Protein AF-A0A853C2L5-F1 (afdb_monomer)

Sequence (185 aa):
MVGTTWKQAVAGELARLYRPGQEFTLADFYAKAEKRLQAMYPDNTTVQATIRQILQRHRDSGLLTFHGNGRYTYNGTHRRPERAEARRSALAEAAYQLAARITAETKVAATDYLAVARASDPENALRELVLGGHAGATFLALNRAGRLDLSIERLTIELAGQYALGADLLSAAADRLAYFESESE

Structure (mmCIF, N/CA/C/O backbone):
data_AF-A0A853C2L5-F1
#
_entry.id   AF-A0A853C2L5-F1
#
loop_
_atom_site.group_PDB
_atom_site.id
_atom_site.type_symbol
_atom_site.label_atom_id
_atom_site.label_alt_id
_atom_site.label_comp_id
_atom_site.label_asym_id
_atom_site.label_entity_id
_atom_site.label_seq_id
_atom_site.pdbx_PDB_ins_code
_atom_site.Cartn_x
_atom_site.Cartn_y
_atom_site.Cartn_z
_atom_site.occupancy
_atom_site.B_iso_or_equiv
_atom_site.auth_seq_id
_atom_site.auth_comp_id
_atom_site.auth_asym_id
_atom_site.auth_atom_id
_atom_site.pdbx_PDB_model_num
ATOM 1 N N . MET A 1 1 ? 8.162 13.659 30.869 1.00 31.53 1 MET A N 1
ATOM 2 C CA . MET A 1 1 ? 6.998 12.751 30.968 1.00 31.53 1 MET A CA 1
ATOM 3 C C . MET A 1 1 ? 6.280 12.785 29.634 1.00 31.53 1 MET A C 1
ATOM 5 O O . MET A 1 1 ? 5.746 13.827 29.282 1.00 31.53 1 MET A O 1
ATOM 9 N N . VAL A 1 2 ? 6.363 11.716 28.840 1.00 41.91 2 VAL A N 1
ATOM 10 C CA . VAL A 1 2 ? 5.692 11.662 27.532 1.00 41.91 2 VAL A CA 1
ATOM 11 C C . VAL A 1 2 ? 4.211 11.430 27.808 1.00 41.91 2 VAL A C 1
ATOM 13 O O . VAL A 1 2 ? 3.798 10.302 28.055 1.00 41.91 2 VAL A O 1
ATOM 16 N N . GLY A 1 3 ? 3.432 12.510 27.881 1.00 52.91 3 GLY A N 1
ATOM 17 C CA . GLY A 1 3 ? 1.983 12.409 28.001 1.00 52.91 3 GLY A CA 1
ATOM 18 C C . GLY A 1 3 ? 1.454 11.606 26.819 1.00 52.91 3 GLY A C 1
ATOM 19 O O . GLY A 1 3 ? 1.739 11.945 25.669 1.00 52.91 3 GLY A O 1
ATOM 20 N N . THR A 1 4 ? 0.739 10.516 27.098 1.00 65.94 4 THR A N 1
ATOM 21 C CA . THR A 1 4 ? 0.062 9.711 26.079 1.00 65.94 4 THR A CA 1
ATOM 22 C C . THR A 1 4 ? -0.688 10.654 25.145 1.00 65.94 4 THR A C 1
ATOM 24 O O . THR A 1 4 ? -1.406 11.543 25.604 1.00 65.94 4 THR A O 1
ATOM 27 N N . THR A 1 5 ? -0.506 10.517 23.835 1.00 84.38 5 THR A N 1
ATOM 28 C CA . THR A 1 5 ? -1.259 11.327 22.866 1.00 84.38 5 THR A CA 1
ATOM 29 C C . THR A 1 5 ? -2.673 10.774 22.714 1.00 84.38 5 THR A C 1
ATOM 31 O O . THR A 1 5 ? -2.884 9.569 22.858 1.00 84.38 5 THR A O 1
ATOM 34 N N . TRP A 1 6 ? -3.642 11.608 22.329 1.00 82.50 6 TRP A N 1
ATOM 35 C CA . TRP A 1 6 ? -5.011 11.156 22.049 1.00 82.50 6 TRP A CA 1
ATOM 36 C C . TRP A 1 6 ? -5.060 9.950 21.091 1.00 82.50 6 TRP A C 1
ATOM 38 O O . TRP A 1 6 ? -5.862 9.035 21.271 1.00 82.50 6 TRP A O 1
ATOM 48 N N . LYS A 1 7 ? -4.156 9.902 20.099 1.00 82.06 7 LYS A N 1
ATOM 49 C CA . LYS A 1 7 ? -4.027 8.778 19.156 1.00 82.06 7 LYS A CA 1
ATOM 50 C C . LYS A 1 7 ? -3.696 7.463 19.870 1.00 82.06 7 LYS A C 1
ATOM 52 O O . LYS A 1 7 ? -4.314 6.440 19.571 1.00 82.06 7 LYS A O 1
ATOM 57 N N . GLN A 1 8 ? -2.734 7.495 20.793 1.00 82.06 8 GLN A N 1
ATOM 58 C CA . GLN A 1 8 ? -2.317 6.338 21.590 1.00 82.06 8 GLN A CA 1
ATOM 59 C C . GLN A 1 8 ? -3.375 5.956 22.626 1.00 82.06 8 GLN A C 1
ATOM 61 O O . GLN A 1 8 ? -3.646 4.773 22.796 1.00 82.06 8 GLN A O 1
ATOM 66 N N . ALA A 1 9 ? -4.019 6.937 23.262 1.00 86.25 9 ALA A N 1
ATOM 67 C CA . ALA A 1 9 ? -5.088 6.695 24.228 1.00 86.25 9 ALA A CA 1
ATOM 68 C C . ALA A 1 9 ? -6.287 5.985 23.579 1.00 86.25 9 ALA A C 1
ATOM 70 O O . ALA A 1 9 ? -6.760 4.972 24.088 1.00 86.25 9 ALA A O 1
ATOM 71 N N . VAL A 1 10 ? -6.729 6.456 22.407 1.00 87.56 10 VAL A N 1
ATOM 72 C CA . VAL A 1 10 ? -7.806 5.808 21.640 1.00 87.56 10 VAL A CA 1
ATOM 73 C C . VAL A 1 10 ? -7.391 4.412 21.169 1.00 87.56 10 VAL A C 1
ATOM 75 O O . VAL A 1 10 ? -8.195 3.488 21.247 1.00 87.56 10 VAL A O 1
ATOM 78 N N . ALA A 1 11 ? -6.144 4.224 20.723 1.00 85.00 11 ALA A N 1
ATOM 79 C CA . ALA A 1 11 ? -5.638 2.898 20.357 1.00 85.00 11 ALA A CA 1
ATOM 80 C C . ALA A 1 11 ? -5.628 1.929 21.555 1.00 85.00 11 ALA A C 1
ATOM 82 O O . ALA A 1 11 ? -6.013 0.771 21.408 1.00 85.00 11 ALA A O 1
ATOM 83 N N . GLY A 1 12 ? -5.247 2.413 22.740 1.00 85.06 12 GLY A N 1
ATOM 84 C CA . GLY A 1 12 ? -5.285 1.646 23.984 1.00 85.06 12 GLY A CA 1
ATOM 85 C C . GLY A 1 12 ? -6.706 1.253 24.392 1.00 85.06 12 GLY A C 1
ATOM 86 O O . GLY A 1 12 ? -6.941 0.102 24.751 1.00 85.06 12 GLY A O 1
ATOM 87 N N . GLU A 1 13 ? -7.678 2.164 24.277 1.00 88.81 13 GLU A N 1
ATOM 88 C CA . GLU A 1 13 ? -9.086 1.836 24.545 1.00 88.81 13 GLU A CA 1
ATOM 89 C C . GLU A 1 13 ? -9.655 0.840 23.525 1.00 88.81 13 GLU A C 1
ATOM 91 O O . GLU A 1 13 ? -10.385 -0.069 23.915 1.00 88.81 13 GLU A O 1
ATOM 96 N N . LEU A 1 14 ? -9.286 0.940 22.242 1.00 88.69 14 LEU A N 1
ATOM 97 C CA . LEU A 1 14 ? -9.668 -0.053 21.230 1.00 88.69 14 LEU A CA 1
ATOM 98 C C . LEU A 1 14 ? -9.125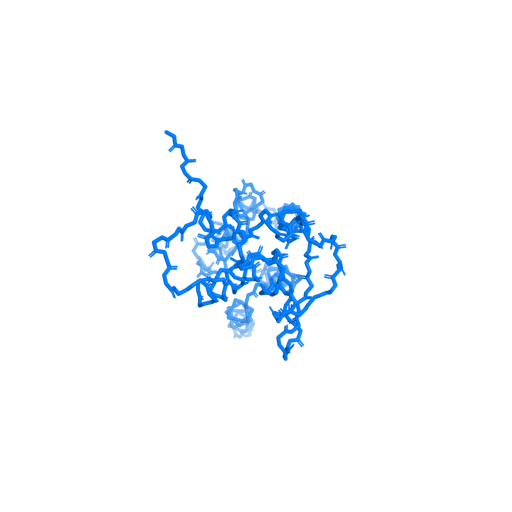 -1.448 21.572 1.00 88.69 14 LEU A C 1
ATOM 100 O O . LEU A 1 14 ? -9.891 -2.408 21.566 1.00 88.69 14 LEU A O 1
ATOM 104 N N . ALA A 1 15 ? -7.843 -1.544 21.937 1.00 85.69 15 ALA A N 1
ATOM 105 C CA . ALA A 1 15 ? -7.207 -2.799 22.344 1.00 85.69 15 ALA A CA 1
ATOM 106 C C . ALA A 1 15 ? -7.810 -3.390 23.629 1.00 85.69 15 ALA A C 1
ATOM 108 O O . ALA A 1 15 ? -7.855 -4.606 23.801 1.00 85.69 15 ALA A O 1
ATOM 109 N N . ARG A 1 16 ? -8.279 -2.530 24.541 1.00 86.38 16 ARG A N 1
ATOM 110 C CA . ARG A 1 16 ? -8.926 -2.942 25.793 1.00 86.38 16 ARG A CA 1
ATOM 111 C C . ARG A 1 16 ? -10.349 -3.453 25.573 1.00 86.38 16 ARG A C 1
ATOM 113 O O . ARG A 1 16 ? -10.785 -4.356 26.282 1.00 86.38 16 ARG A O 1
ATOM 120 N N . LEU A 1 17 ? -11.093 -2.826 24.663 1.00 87.62 17 LEU A N 1
ATOM 121 C CA . LEU A 1 17 ? -12.522 -3.077 24.469 1.00 87.62 17 LEU A CA 1
ATOM 122 C C . LEU A 1 17 ? -12.820 -4.157 23.429 1.00 87.62 17 LEU A C 1
ATOM 124 O O . LEU A 1 17 ? -13.865 -4.803 23.529 1.00 87.62 17 LEU A O 1
ATOM 128 N N . TYR A 1 18 ? -11.937 -4.350 22.450 1.00 88.75 18 TYR A N 1
ATOM 129 C CA . TYR A 1 18 ? -12.194 -5.212 21.303 1.00 88.75 18 TYR A CA 1
ATOM 130 C C . TYR A 1 18 ? -11.029 -6.152 21.023 1.00 88.75 18 TYR A C 1
ATOM 132 O O . TYR A 1 18 ? -9.862 -5.827 21.232 1.00 88.75 18 TYR A O 1
ATOM 140 N N . ARG A 1 19 ? -11.354 -7.330 20.492 1.00 84.19 19 ARG A N 1
ATOM 141 C CA . ARG A 1 19 ? -10.371 -8.287 19.979 1.00 84.19 19 ARG A CA 1
ATOM 142 C C . ARG A 1 19 ? -10.120 -8.076 18.481 1.00 84.19 19 ARG A C 1
ATOM 144 O O . ARG A 1 19 ? -11.003 -7.574 17.784 1.00 84.19 19 ARG A O 1
ATOM 151 N N . PRO A 1 20 ? -8.946 -8.472 17.958 1.00 82.75 20 PRO A N 1
ATOM 152 C CA . PRO A 1 20 ? -8.697 -8.469 16.520 1.00 82.75 20 PRO A CA 1
ATOM 153 C C . PRO A 1 20 ? -9.791 -9.246 15.762 1.00 82.75 20 PRO A C 1
ATOM 155 O O . PRO A 1 20 ? -10.112 -10.374 16.126 1.00 82.75 20 PRO A O 1
ATOM 158 N N . GLY A 1 21 ? -10.359 -8.652 14.713 1.00 79.69 21 GLY A N 1
ATOM 159 C CA . GLY A 1 21 ? -11.477 -9.191 13.934 1.00 79.69 21 GLY A CA 1
ATOM 160 C C . GLY A 1 21 ? -12.867 -8.905 14.512 1.00 79.69 21 GLY A C 1
ATOM 161 O O . GLY A 1 21 ? -13.858 -9.225 13.863 1.00 79.69 21 GLY A O 1
ATOM 162 N N . GLN A 1 22 ? -12.968 -8.290 15.693 1.00 87.19 22 GLN A N 1
ATOM 163 C CA . GLN A 1 22 ? -14.254 -7.987 16.313 1.00 87.19 22 GLN A CA 1
ATOM 164 C C . GLN A 1 22 ? -14.888 -6.734 15.705 1.00 87.19 22 GLN A C 1
ATOM 166 O O . GLN A 1 22 ? -14.237 -5.696 15.552 1.00 87.19 22 GLN A O 1
ATOM 171 N N . GLU A 1 23 ? -16.178 -6.827 15.394 1.00 89.44 23 GLU A N 1
ATOM 172 C CA . GLU A 1 23 ? -16.980 -5.692 14.954 1.00 89.44 23 GLU A CA 1
ATOM 173 C C . GLU A 1 23 ? -17.506 -4.870 16.130 1.00 89.44 23 GLU A C 1
ATOM 175 O O . GLU A 1 23 ? -17.830 -5.398 17.196 1.00 89.44 23 GLU A O 1
ATOM 180 N N . PHE A 1 24 ? -17.611 -3.565 15.916 1.00 91.94 24 PHE A N 1
ATOM 181 C CA . PHE A 1 24 ? -18.201 -2.631 16.859 1.00 91.94 24 PHE A CA 1
ATOM 182 C C . PHE A 1 24 ? -18.828 -1.441 16.137 1.00 91.94 24 PHE A C 1
ATOM 184 O O . PHE A 1 24 ? -18.481 -1.124 14.996 1.00 91.94 24 PHE A O 1
ATOM 191 N N . THR A 1 25 ? -19.750 -0.755 16.808 1.00 91.50 25 THR A N 1
ATOM 192 C CA . THR A 1 25 ? -20.313 0.499 16.302 1.00 91.50 25 THR A CA 1
ATOM 193 C C . THR A 1 25 ? -19.652 1.704 16.962 1.00 91.50 25 THR A C 1
ATOM 195 O O . THR A 1 25 ? -19.151 1.637 18.087 1.00 91.50 25 THR A O 1
ATOM 198 N N . LEU A 1 26 ? -19.666 2.843 16.272 1.00 90.12 26 LEU A N 1
ATOM 199 C CA . LEU A 1 26 ? -19.193 4.109 16.831 1.00 90.12 26 LEU A CA 1
ATOM 200 C C . LEU A 1 26 ? -19.930 4.470 18.128 1.00 90.12 26 LEU A C 1
ATOM 202 O O . LEU A 1 26 ? -19.303 4.935 19.076 1.00 90.12 26 LEU A O 1
ATOM 206 N N . ALA A 1 27 ? -21.242 4.221 18.167 1.00 89.56 27 ALA A N 1
ATOM 207 C CA . ALA A 1 27 ? -22.078 4.472 19.335 1.00 89.56 27 ALA A CA 1
ATOM 208 C C . ALA A 1 27 ? -21.641 3.615 20.535 1.00 89.56 27 ALA A C 1
ATOM 210 O O . ALA A 1 27 ? -21.461 4.146 21.631 1.00 89.56 27 ALA A O 1
ATOM 211 N N . ASP A 1 28 ? -21.370 2.324 20.313 1.00 90.19 28 ASP A N 1
ATOM 212 C CA . ASP A 1 28 ? -20.872 1.428 21.365 1.00 90.19 28 ASP A CA 1
ATOM 213 C C . ASP A 1 28 ? -19.499 1.856 21.882 1.00 90.19 28 ASP A C 1
ATOM 215 O O . ASP A 1 28 ? -19.209 1.740 23.076 1.00 90.19 28 ASP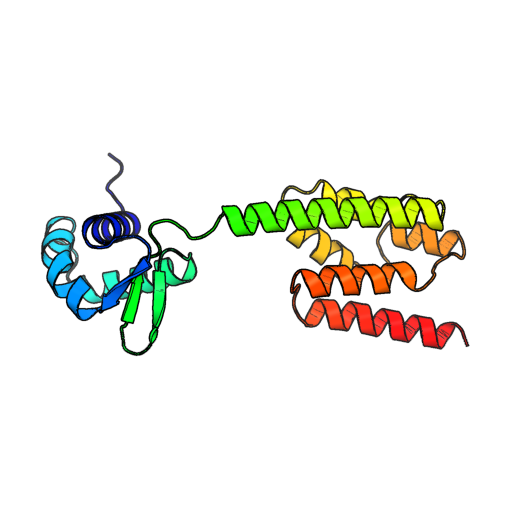 A O 1
ATOM 219 N N . PHE A 1 29 ? -18.637 2.355 20.991 1.00 90.56 29 PHE A N 1
ATOM 220 C CA . PHE A 1 29 ? -17.331 2.857 21.392 1.00 90.56 29 PHE A CA 1
ATOM 221 C C . PHE A 1 29 ? -17.446 4.122 22.244 1.00 90.56 29 PHE A C 1
ATOM 223 O O . PHE A 1 29 ? -16.797 4.193 23.286 1.00 90.56 29 PHE A O 1
ATOM 230 N N . TYR A 1 30 ? -18.299 5.079 21.863 1.00 89.62 30 TYR A N 1
ATOM 231 C CA . TYR A 1 30 ? -18.557 6.270 22.677 1.00 89.62 30 TYR A CA 1
ATOM 232 C C . TYR A 1 30 ? -19.052 5.897 24.074 1.00 89.62 30 TYR A C 1
ATOM 234 O O . TYR A 1 30 ? -18.435 6.297 25.061 1.00 89.62 30 TYR A O 1
ATOM 242 N N . ALA A 1 31 ? -20.060 5.026 24.164 1.00 88.75 31 ALA A N 1
ATOM 243 C CA . ALA A 1 31 ? -20.630 4.602 25.442 1.00 88.75 31 ALA A CA 1
ATOM 244 C C . ALA A 1 31 ? -19.590 3.993 26.406 1.00 88.75 31 ALA A C 1
ATOM 246 O O . ALA A 1 31 ? -19.707 4.140 27.623 1.00 88.75 31 ALA A O 1
ATOM 247 N N . LYS A 1 32 ? -18.558 3.317 25.881 1.00 88.75 32 LYS A N 1
ATOM 248 C CA . LYS A 1 32 ? -17.547 2.607 26.685 1.00 88.75 32 LYS A CA 1
ATOM 249 C C . LYS A 1 32 ? -16.259 3.398 26.929 1.00 88.75 32 LYS A C 1
ATOM 251 O O . LYS A 1 32 ? -15.612 3.177 27.955 1.00 88.75 32 LYS A O 1
ATOM 256 N N . ALA A 1 33 ? -15.858 4.265 25.999 1.00 87.19 33 ALA A N 1
ATOM 257 C CA . ALA A 1 33 ? -14.550 4.924 26.016 1.00 87.19 33 ALA A CA 1
ATOM 258 C C . ALA A 1 33 ? -14.608 6.403 26.428 1.00 87.19 33 ALA A C 1
ATOM 260 O O . ALA A 1 33 ? -13.645 6.899 27.014 1.00 87.19 33 ALA A O 1
ATOM 261 N N . GLU A 1 34 ? -15.720 7.105 26.177 1.00 87.31 34 GLU A N 1
ATOM 262 C CA . GLU A 1 34 ? -15.825 8.563 26.351 1.00 87.31 34 GLU A CA 1
ATOM 263 C C . GLU A 1 34 ? -15.485 9.011 27.777 1.00 87.31 34 GLU A C 1
ATOM 265 O O . GLU A 1 34 ? -14.630 9.872 27.963 1.00 87.31 34 GLU A O 1
ATOM 270 N N . LYS A 1 35 ? -16.048 8.349 28.797 1.00 86.62 35 LYS A N 1
ATOM 271 C CA . LYS A 1 35 ? -15.803 8.695 30.207 1.00 86.62 35 LYS A CA 1
ATOM 272 C C . LYS A 1 35 ? -14.326 8.568 30.608 1.00 86.62 35 LYS A C 1
ATOM 274 O O . LYS A 1 35 ? -13.823 9.405 31.353 1.00 86.62 35 LYS A O 1
ATOM 279 N N . ARG A 1 36 ? -13.619 7.536 30.124 1.00 85.44 36 ARG A N 1
ATOM 280 C CA . ARG A 1 36 ? -12.184 7.343 30.419 1.00 85.44 36 ARG A CA 1
ATOM 281 C C . ARG A 1 36 ? -11.318 8.333 29.652 1.00 85.44 36 ARG A C 1
ATOM 283 O O . ARG A 1 36 ? -10.381 8.878 30.223 1.00 85.44 36 ARG A O 1
ATOM 290 N N . LEU A 1 37 ? -11.635 8.576 28.383 1.00 86.12 37 LEU A N 1
ATOM 291 C CA . LEU A 1 37 ? -10.899 9.520 27.548 1.00 86.12 37 LEU A CA 1
ATOM 292 C C . LEU A 1 37 ? -11.058 10.962 28.051 1.00 86.12 37 LEU A C 1
ATOM 294 O O . LEU A 1 37 ? -10.060 11.667 28.154 1.00 86.12 37 LEU A O 1
ATOM 298 N N . GLN A 1 38 ? -12.263 11.369 28.463 1.00 86.81 38 GLN A N 1
ATOM 299 C CA . GLN A 1 38 ? -12.503 12.668 29.101 1.00 86.81 38 GLN A CA 1
ATOM 300 C C . GLN A 1 38 ? -11.725 12.811 30.414 1.00 86.81 38 GLN A C 1
ATOM 302 O O . GLN A 1 38 ? -11.146 13.859 30.669 1.00 86.81 38 GLN A O 1
ATOM 307 N N . ALA A 1 39 ? -11.667 11.761 31.241 1.00 86.12 39 ALA A N 1
ATOM 308 C CA . ALA A 1 39 ? -10.914 11.803 32.495 1.00 86.12 39 ALA A CA 1
ATOM 309 C C . ALA A 1 39 ? -9.395 11.951 32.279 1.00 86.12 39 ALA A C 1
ATOM 311 O O . ALA A 1 39 ? -8.719 12.551 33.109 1.00 86.12 39 ALA A O 1
ATOM 312 N N . MET A 1 40 ? -8.854 11.420 31.174 1.00 83.38 40 MET A N 1
ATOM 313 C CA . MET A 1 40 ? -7.437 11.583 30.811 1.00 83.38 40 MET A CA 1
ATOM 314 C C . MET A 1 40 ? -7.127 12.948 30.187 1.00 83.38 40 MET A C 1
ATOM 316 O O . MET A 1 40 ? -5.992 13.410 30.272 1.00 83.38 40 MET A O 1
ATOM 320 N N . TYR A 1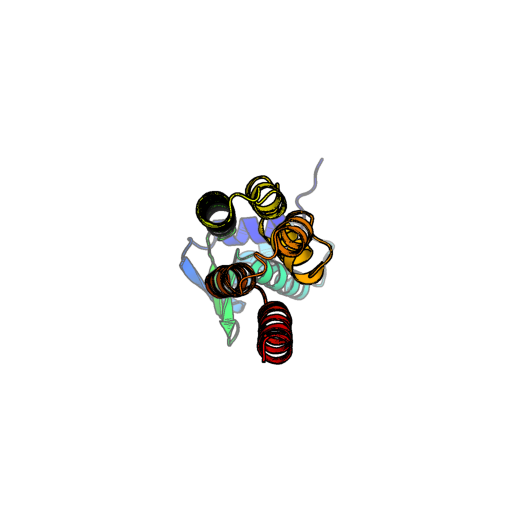 41 ? -8.119 13.586 29.566 1.00 84.38 41 TYR A N 1
ATOM 321 C CA . TYR A 1 41 ? -7.987 14.883 28.902 1.00 84.38 41 TYR A CA 1
ATOM 322 C C . TYR A 1 41 ? -9.156 15.801 29.296 1.00 84.38 41 TYR A C 1
ATOM 324 O O . TYR A 1 41 ? -10.029 16.076 28.465 1.00 84.38 41 TYR A O 1
ATOM 332 N N . PRO A 1 42 ? -9.194 16.267 30.557 1.00 81.88 42 PRO A N 1
ATOM 333 C CA . PRO A 1 42 ? -10.327 17.017 31.100 1.00 81.88 42 PRO A CA 1
ATOM 334 C C . PRO A 1 42 ? -10.579 18.338 30.364 1.00 81.88 42 PRO A C 1
ATOM 336 O O . PRO A 1 42 ? -11.729 18.752 30.256 1.00 81.88 42 PRO A O 1
ATOM 339 N N . ASP A 1 43 ? -9.535 18.941 29.792 1.00 83.19 43 ASP A N 1
ATOM 340 C CA . ASP A 1 43 ? -9.609 20.222 29.078 1.00 83.19 43 ASP A CA 1
ATOM 341 C C . ASP A 1 43 ? -10.242 20.114 27.680 1.00 83.19 43 ASP A C 1
ATOM 343 O O . ASP A 1 43 ? -10.518 21.127 27.036 1.00 83.19 43 ASP A O 1
ATOM 347 N N . ASN A 1 44 ? -10.473 18.899 27.168 1.00 80.88 44 ASN A N 1
ATOM 348 C CA . ASN A 1 44 ? -11.093 18.723 25.860 1.00 80.88 44 ASN A CA 1
ATOM 349 C C . ASN A 1 44 ? -12.620 18.702 25.991 1.00 80.88 44 ASN A C 1
ATOM 351 O O . ASN A 1 44 ? -13.194 17.752 26.512 1.00 80.88 44 ASN A O 1
ATOM 355 N N . THR A 1 45 ? -13.288 19.719 25.456 1.00 81.00 45 THR A N 1
ATOM 356 C CA . THR A 1 45 ? -14.757 19.819 25.423 1.00 81.00 45 THR A CA 1
ATOM 357 C C . THR A 1 45 ? -15.384 19.139 24.200 1.00 81.00 45 THR A C 1
ATOM 359 O O . THR A 1 45 ? -16.604 19.052 24.092 1.00 81.00 45 THR A O 1
ATOM 362 N N . THR A 1 46 ? -14.567 18.622 23.272 1.00 86.25 46 THR A N 1
ATOM 363 C CA . THR A 1 46 ? -14.991 18.036 21.984 1.00 86.25 46 THR A CA 1
ATOM 364 C C . THR A 1 46 ? -14.494 16.596 21.803 1.00 86.25 46 THR A C 1
ATOM 366 O O . THR A 1 46 ? -13.996 16.190 20.745 1.00 86.25 46 THR A O 1
ATOM 369 N N . VAL A 1 47 ? -14.634 15.776 22.847 1.00 85.69 47 VAL A N 1
ATOM 370 C CA . VAL A 1 47 ? -14.095 14.405 22.883 1.00 85.69 47 VAL A CA 1
ATOM 371 C C . VAL A 1 47 ? -14.654 13.513 21.777 1.00 85.69 47 VAL A C 1
ATOM 373 O O . VAL A 1 47 ? -13.877 12.851 21.092 1.00 85.69 47 VAL A O 1
ATOM 376 N N . GLN A 1 48 ? -15.963 13.533 21.516 1.00 87.06 48 GLN A N 1
ATOM 377 C CA . GLN A 1 48 ? -16.557 12.715 20.449 1.00 87.06 48 GLN A CA 1
ATOM 378 C C . GLN A 1 48 ? -16.021 13.083 19.055 1.00 87.06 48 GLN A C 1
ATOM 380 O O . GLN A 1 48 ? -15.706 12.201 18.253 1.00 87.06 48 GLN A O 1
ATOM 385 N N . ALA A 1 49 ? -15.854 14.380 18.773 1.00 87.94 49 ALA A N 1
ATOM 386 C CA . ALA A 1 49 ? -15.272 14.851 17.517 1.00 87.94 49 ALA A CA 1
ATOM 387 C C . ALA A 1 49 ? -13.805 14.408 17.380 1.00 87.94 49 ALA A C 1
ATOM 389 O O . ALA A 1 49 ? -13.405 13.883 16.337 1.00 87.94 49 ALA A O 1
ATOM 390 N N . THR A 1 50 ? -13.036 14.531 18.465 1.00 87.38 50 THR A N 1
ATOM 391 C CA . THR A 1 50 ? -11.634 14.095 18.539 1.00 87.38 50 THR A CA 1
ATOM 392 C C . THR A 1 50 ? -11.512 12.587 18.299 1.00 87.38 50 THR A C 1
ATOM 394 O O . THR A 1 50 ? -10.701 12.143 17.484 1.00 87.38 50 THR A O 1
ATOM 397 N N . ILE A 1 51 ? -12.368 11.786 18.942 1.00 88.81 51 ILE A N 1
ATOM 398 C CA . ILE A 1 51 ? -12.439 10.336 18.737 1.00 88.81 51 ILE A CA 1
ATOM 399 C C . ILE A 1 51 ? -12.728 10.024 17.270 1.00 88.81 51 ILE A C 1
ATOM 401 O O . ILE A 1 51 ? -11.999 9.239 16.669 1.00 88.81 51 ILE A O 1
ATOM 405 N N . ARG A 1 52 ? -13.746 10.649 16.667 1.00 89.44 52 ARG A N 1
ATOM 406 C CA . ARG A 1 52 ? -14.105 10.406 15.263 1.00 89.44 52 ARG A CA 1
ATOM 407 C C . ARG A 1 52 ? -12.932 10.678 14.320 1.00 89.44 52 ARG A C 1
ATOM 409 O O . ARG A 1 52 ? -12.640 9.839 13.470 1.00 89.44 52 ARG A O 1
ATOM 416 N N . GLN A 1 53 ? -12.237 11.802 14.494 1.00 88.44 53 GLN A N 1
ATOM 417 C CA . GLN A 1 53 ? -11.068 12.147 13.680 1.00 88.44 53 GLN A CA 1
ATOM 418 C C . GLN A 1 53 ? -9.943 11.111 13.835 1.00 88.44 53 GLN A C 1
ATOM 420 O O . GLN A 1 53 ? -9.290 10.726 12.866 1.00 88.44 53 GLN A O 1
ATOM 425 N N . ILE A 1 54 ? -9.720 10.620 15.053 1.00 89.44 54 ILE A N 1
ATOM 426 C CA . ILE A 1 54 ? -8.673 9.636 15.331 1.00 89.44 54 ILE A CA 1
ATOM 427 C C . ILE A 1 54 ? -9.041 8.253 14.798 1.00 89.44 54 ILE A C 1
ATOM 429 O O . ILE A 1 54 ? -8.176 7.577 14.248 1.00 89.44 54 ILE A O 1
ATOM 433 N N . LEU A 1 55 ? -10.306 7.840 14.894 1.00 88.44 55 LEU A N 1
ATOM 434 C CA . LEU A 1 55 ? -10.787 6.595 14.294 1.00 88.44 55 LEU A CA 1
ATOM 435 C C . LEU A 1 55 ? -10.636 6.614 12.769 1.00 88.44 55 LEU A C 1
ATOM 437 O O . LEU A 1 55 ? -10.260 5.598 12.193 1.00 88.44 55 LEU A O 1
ATOM 441 N N . GLN A 1 56 ? -10.855 7.761 12.115 1.00 87.06 56 GLN A N 1
ATOM 442 C CA . GLN A 1 56 ? -10.575 7.919 10.681 1.00 87.06 56 GLN A CA 1
ATOM 443 C C . GLN A 1 56 ? -9.084 7.727 10.378 1.00 87.06 56 GLN A C 1
ATOM 445 O O . GLN A 1 56 ? -8.740 6.903 9.540 1.00 87.06 56 GLN A O 1
ATOM 450 N N . ARG A 1 57 ? -8.184 8.362 11.138 1.00 85.12 57 ARG A N 1
ATOM 451 C CA . ARG A 1 57 ? -6.732 8.143 10.980 1.00 85.12 57 ARG A CA 1
ATOM 452 C C . ARG A 1 57 ? -6.314 6.691 11.254 1.00 85.12 57 ARG A C 1
ATOM 454 O O . ARG A 1 57 ? -5.396 6.169 10.624 1.00 85.12 57 ARG A O 1
ATOM 461 N N . HIS A 1 58 ? -6.961 6.024 12.209 1.00 84.44 58 HIS A N 1
ATOM 462 C CA . HIS A 1 58 ? -6.722 4.609 12.522 1.00 84.44 58 HIS A CA 1
ATOM 463 C C . HIS A 1 58 ? -7.272 3.670 11.446 1.00 84.44 58 HIS A C 1
ATOM 465 O O . HIS A 1 58 ? -6.671 2.631 11.187 1.00 8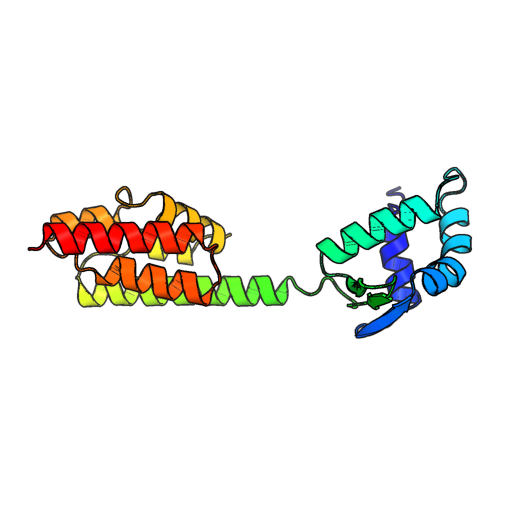4.44 58 HIS A O 1
ATOM 471 N N . ARG A 1 59 ? -8.357 4.055 10.768 1.00 84.06 59 ARG A N 1
ATOM 472 C CA . ARG A 1 59 ? -8.827 3.394 9.546 1.00 84.06 59 ARG A CA 1
ATOM 473 C C . ARG A 1 59 ? -7.802 3.538 8.427 1.00 84.06 59 ARG A C 1
ATOM 475 O O . ARG A 1 59 ? -7.397 2.535 7.853 1.00 84.06 59 ARG A O 1
ATOM 482 N N . ASP A 1 60 ? -7.338 4.757 8.169 1.00 80.31 60 ASP A N 1
ATOM 483 C CA . ASP A 1 60 ? -6.387 5.029 7.085 1.00 80.31 60 ASP A CA 1
ATOM 484 C C . ASP A 1 60 ? -5.025 4.341 7.329 1.00 80.31 60 ASP A C 1
ATOM 486 O O . ASP A 1 60 ? -4.325 3.981 6.390 1.00 80.31 60 ASP A O 1
ATOM 490 N N . SER A 1 61 ? -4.673 4.077 8.594 1.00 73.00 61 SER A N 1
ATOM 491 C CA . SER A 1 61 ? -3.476 3.309 8.987 1.00 73.00 61 SER A CA 1
ATOM 492 C C . SER A 1 61 ? -3.715 1.806 9.210 1.00 73.00 61 SER A C 1
ATOM 494 O O . SER A 1 61 ? -2.834 1.113 9.730 1.00 73.00 61 SER A O 1
ATOM 496 N N . GLY A 1 62 ? -4.893 1.287 8.848 1.00 77.88 62 GLY A N 1
ATOM 497 C CA . GLY A 1 62 ? -5.206 -0.147 8.848 1.00 77.88 62 GLY A CA 1
ATOM 498 C C . GLY A 1 62 ? -5.453 -0.784 10.221 1.00 77.88 62 GLY A C 1
ATOM 499 O O . GLY A 1 62 ? -5.650 -1.998 10.309 1.00 77.88 62 GLY A O 1
ATOM 500 N N . LEU A 1 63 ? -5.487 -0.000 11.303 1.00 83.62 63 LEU A N 1
ATOM 501 C CA . LEU A 1 63 ? -5.877 -0.481 12.636 1.00 83.62 63 LEU A CA 1
ATOM 502 C C . LEU A 1 63 ? -7.381 -0.795 12.708 1.00 83.62 63 LEU A C 1
ATOM 504 O O . LEU A 1 63 ? -7.807 -1.646 13.490 1.00 83.62 63 LEU A O 1
ATOM 508 N N . LEU A 1 64 ? -8.180 -0.112 11.887 1.00 88.69 64 LEU A N 1
ATOM 509 C CA . LEU A 1 64 ? -9.628 -0.275 11.799 1.00 88.69 64 LEU A CA 1
ATOM 510 C C . LEU A 1 64 ? -10.064 -0.490 10.351 1.00 88.69 64 LEU A C 1
ATOM 512 O O . LEU A 1 64 ? -9.477 0.069 9.430 1.00 88.69 64 LEU A O 1
ATOM 516 N N . THR A 1 65 ? -11.151 -1.227 10.160 1.00 85.62 65 THR A N 1
ATOM 517 C CA . THR A 1 65 ? -11.854 -1.322 8.871 1.00 85.62 65 THR A CA 1
ATOM 518 C C . THR A 1 65 ? -13.224 -0.676 9.022 1.00 85.62 65 THR A C 1
ATOM 520 O O . THR A 1 65 ? -13.904 -0.969 9.999 1.00 85.62 65 THR A O 1
ATOM 523 N N . PHE A 1 66 ? -13.630 0.209 8.107 1.00 87.12 66 PHE A N 1
ATOM 524 C CA . PHE A 1 66 ? -14.954 0.845 8.136 1.00 87.12 66 PHE A CA 1
ATOM 525 C C . PHE A 1 66 ? -15.883 0.182 7.122 1.00 87.12 66 PHE A C 1
ATOM 527 O O . PHE A 1 66 ? -15.563 0.147 5.938 1.00 87.12 66 PHE A O 1
ATOM 534 N N . HIS A 1 67 ? -17.041 -0.286 7.586 1.00 85.94 67 HIS A N 1
ATOM 535 C CA . HIS A 1 67 ? -18.017 -1.018 6.767 1.00 85.94 67 HIS A CA 1
ATOM 536 C C . HIS A 1 67 ? -19.232 -0.177 6.357 1.00 85.94 67 HIS A C 1
ATOM 538 O O . HIS A 1 67 ? -20.190 -0.704 5.802 1.00 85.94 67 HIS A O 1
ATOM 544 N N . GLY A 1 68 ? -19.227 1.129 6.642 1.00 82.88 68 GLY A N 1
ATOM 545 C CA . GLY A 1 68 ? -20.401 1.990 6.460 1.00 82.88 68 GLY A CA 1
ATOM 546 C C . GLY A 1 68 ? -21.295 2.049 7.703 1.00 82.88 68 GLY A C 1
ATOM 547 O O . GLY A 1 68 ? -21.142 1.271 8.644 1.00 82.88 68 GLY A O 1
ATOM 548 N N . ASN A 1 69 ? -22.214 3.020 7.741 1.00 85.81 69 ASN A N 1
ATOM 549 C CA . ASN A 1 69 ? -23.227 3.182 8.802 1.00 85.81 69 ASN A CA 1
ATOM 550 C C . ASN A 1 69 ? -22.676 3.210 10.242 1.00 85.81 69 ASN A C 1
ATOM 552 O O . ASN A 1 69 ? -23.319 2.741 11.177 1.00 85.81 69 ASN A O 1
ATOM 556 N N . GLY A 1 70 ? -21.463 3.736 10.437 1.00 83.88 70 GLY A N 1
ATOM 557 C CA . GLY A 1 70 ? -20.837 3.794 11.762 1.00 83.88 70 GLY A CA 1
ATOM 558 C C . GLY A 1 70 ? -20.350 2.442 12.296 1.00 83.88 70 GLY A C 1
ATOM 559 O O . GLY A 1 70 ? -20.076 2.349 13.492 1.00 83.88 70 GLY A O 1
ATOM 560 N N . ARG A 1 71 ? -20.235 1.411 11.447 1.00 88.81 71 ARG A N 1
ATOM 561 C CA . ARG A 1 71 ? -19.697 0.089 11.802 1.00 88.81 71 ARG A CA 1
ATOM 562 C C . ARG A 1 71 ? -18.212 -0.015 11.479 1.00 88.81 71 ARG A C 1
ATOM 564 O O . ARG A 1 71 ? -17.770 0.371 10.394 1.00 88.81 71 ARG A O 1
ATOM 571 N N . TYR A 1 72 ? -17.463 -0.582 12.414 1.00 91.69 72 TYR A N 1
ATOM 572 C CA . TYR A 1 72 ? -16.023 -0.766 12.327 1.00 91.69 72 TYR A CA 1
ATOM 573 C C . TYR A 1 72 ? -15.634 -2.193 12.716 1.00 91.69 72 TYR A C 1
ATOM 575 O O . TYR A 1 72 ? -16.296 -2.816 13.539 1.00 91.69 72 TYR A O 1
ATOM 583 N N . THR A 1 73 ? -14.523 -2.688 12.182 1.00 89.56 73 THR A N 1
ATOM 584 C CA . THR A 1 73 ? -13.831 -3.878 12.697 1.00 89.56 73 THR A CA 1
ATOM 585 C C . THR A 1 73 ? -12.494 -3.462 13.276 1.00 89.56 73 THR A C 1
ATOM 587 O O . THR A 1 73 ? -11.731 -2.751 12.619 1.00 89.56 73 THR A O 1
ATOM 590 N N . TYR A 1 74 ? -12.198 -3.911 14.494 1.00 89.81 74 TYR A N 1
ATOM 591 C CA . TYR A 1 74 ? -10.891 -3.713 15.104 1.00 89.81 74 TYR A CA 1
ATOM 592 C C . TYR A 1 74 ? -9.903 -4.751 14.580 1.00 89.81 74 TYR A C 1
ATOM 594 O O . TYR A 1 74 ? -10.104 -5.944 14.768 1.00 89.81 74 TYR A O 1
ATOM 602 N N . ASN A 1 75 ? -8.820 -4.322 13.935 1.00 82.69 75 ASN A N 1
ATOM 603 C CA . ASN A 1 75 ? -7.856 -5.243 13.330 1.00 82.69 75 ASN A CA 1
ATOM 604 C C . ASN A 1 75 ? -6.768 -5.716 14.316 1.00 82.69 75 ASN A C 1
ATOM 606 O O . ASN A 1 75 ? -5.973 -6.583 13.953 1.00 82.69 75 ASN A O 1
ATOM 610 N N . GLY A 1 76 ? -6.746 -5.213 15.562 1.00 70.06 76 GLY A N 1
ATOM 611 C CA . GLY A 1 76 ? -5.860 -5.693 16.635 1.00 70.06 76 GLY A CA 1
ATOM 612 C C . GLY A 1 76 ? -4.461 -5.094 16.640 1.00 70.06 76 GLY A C 1
ATOM 613 O O . GLY A 1 76 ? -3.961 -4.611 17.648 1.00 70.06 76 GLY A O 1
ATOM 614 N N . THR A 1 77 ? -3.839 -5.097 15.477 1.00 60.97 77 THR A N 1
ATOM 615 C CA . THR A 1 77 ? -2.569 -4.436 15.199 1.00 60.97 77 THR A CA 1
ATOM 616 C C . THR A 1 77 ? -2.750 -3.603 13.941 1.00 60.97 77 THR A C 1
ATOM 618 O O . THR A 1 77 ? -3.766 -3.727 13.251 1.00 60.97 77 THR A O 1
ATOM 621 N N . HIS A 1 78 ? -1.788 -2.732 13.630 1.00 56.34 78 HIS A N 1
ATOM 622 C CA . HIS A 1 78 ? -1.656 -2.207 12.274 1.00 56.34 78 HIS A CA 1
ATOM 623 C C . HIS A 1 78 ? -1.561 -3.405 11.315 1.00 56.34 78 HIS A C 1
ATOM 625 O O . HIS A 1 78 ? -0.474 -3.907 11.055 1.00 56.34 78 HIS A O 1
ATOM 631 N N . ARG A 1 79 ? -2.688 -3.923 10.812 1.00 46.78 79 ARG A N 1
ATOM 632 C CA . ARG A 1 79 ? -2.698 -4.778 9.629 1.00 46.78 79 ARG A CA 1
ATOM 633 C C . ARG A 1 79 ? -2.383 -3.801 8.481 1.00 46.78 79 ARG A C 1
ATOM 635 O O . ARG A 1 79 ? -3.257 -3.045 8.090 1.00 46.78 79 ARG A O 1
ATOM 642 N N . ARG A 1 80 ? -1.166 -3.760 7.915 1.00 51.81 80 ARG A N 1
ATOM 643 C CA . ARG A 1 80 ? -0.120 -4.795 7.993 1.00 51.81 80 ARG A CA 1
ATOM 644 C C . ARG A 1 80 ? 1.252 -4.292 7.458 1.00 51.81 80 ARG A C 1
ATOM 646 O O . ARG A 1 80 ? 1.410 -4.261 6.236 1.00 51.81 80 ARG A O 1
ATOM 653 N N . PRO A 1 81 ? 2.275 -4.010 8.299 1.00 50.59 81 PRO A N 1
ATOM 654 C CA . PRO A 1 81 ? 3.659 -3.955 7.833 1.00 50.59 81 PRO A CA 1
ATOM 655 C C . PRO A 1 81 ? 4.104 -5.318 7.293 1.00 50.59 81 PRO A C 1
ATOM 657 O O . PRO A 1 81 ? 4.862 -5.327 6.352 1.00 50.59 81 PRO A O 1
ATOM 660 N N . GLU A 1 82 ? 3.553 -6.459 7.731 1.00 48.09 82 GLU A N 1
ATOM 661 C CA . GLU A 1 82 ? 3.914 -7.777 7.166 1.00 48.09 82 GLU A CA 1
ATOM 662 C C . GLU A 1 82 ? 3.383 -8.045 5.742 1.00 48.09 82 GLU A C 1
ATOM 664 O O . GLU A 1 82 ? 4.028 -8.775 5.006 1.00 48.09 82 GLU A O 1
ATOM 669 N N . ARG A 1 83 ? 2.230 -7.489 5.307 1.00 55.34 83 ARG A N 1
ATOM 670 C CA . ARG A 1 83 ? 1.826 -7.559 3.876 1.00 55.34 83 ARG A CA 1
ATOM 671 C C . ARG A 1 83 ? 2.713 -6.638 3.081 1.00 55.34 83 ARG A C 1
ATOM 673 O O . ARG A 1 83 ? 3.087 -7.013 1.987 1.00 55.34 83 ARG A O 1
ATOM 680 N N . ALA A 1 84 ? 2.995 -5.447 3.604 1.00 59.38 84 ALA A N 1
ATOM 681 C CA . ALA A 1 84 ? 3.852 -4.487 2.930 1.00 59.38 84 ALA A CA 1
ATOM 682 C C . ALA A 1 84 ? 5.298 -4.992 2.847 1.00 59.38 84 ALA A C 1
ATOM 684 O O . ALA A 1 84 ? 5.935 -4.807 1.828 1.00 59.38 84 ALA A O 1
ATOM 685 N N . GLU A 1 85 ? 5.812 -5.649 3.884 1.00 63.44 85 GLU A N 1
ATOM 686 C CA . GLU A 1 85 ? 7.127 -6.295 3.922 1.00 63.44 85 GLU A CA 1
ATOM 687 C C . GLU A 1 85 ? 7.126 -7.516 3.010 1.00 63.44 85 GLU A C 1
ATOM 689 O O . GLU A 1 85 ? 7.934 -7.560 2.105 1.00 63.44 85 GLU A O 1
ATOM 694 N N . ALA A 1 86 ? 6.158 -8.435 3.127 1.00 70.50 86 ALA A N 1
ATOM 695 C CA . ALA A 1 86 ? 6.069 -9.582 2.220 1.00 70.50 86 ALA A CA 1
ATOM 696 C C . ALA A 1 86 ? 5.915 -9.154 0.752 1.00 70.50 86 ALA A C 1
ATOM 698 O O . ALA A 1 86 ? 6.499 -9.771 -0.128 1.00 70.50 86 ALA A O 1
ATOM 699 N N . ARG A 1 87 ? 5.164 -8.079 0.482 1.00 69.31 87 ARG A N 1
ATOM 700 C CA . ARG A 1 87 ? 5.021 -7.489 -0.856 1.00 69.31 87 ARG A CA 1
ATOM 701 C C . ARG A 1 87 ? 6.308 -6.811 -1.314 1.00 69.31 87 ARG A C 1
ATOM 703 O O . ARG A 1 87 ? 6.672 -6.993 -2.465 1.00 69.31 87 ARG A O 1
ATOM 710 N N . ARG A 1 88 ? 7.008 -6.081 -0.439 1.00 72.06 88 ARG A N 1
ATOM 711 C CA . ARG A 1 88 ? 8.327 -5.493 -0.729 1.00 72.06 88 ARG A CA 1
ATOM 712 C C . ARG A 1 88 ? 9.362 -6.577 -1.015 1.00 72.06 88 ARG A C 1
ATOM 714 O O . ARG A 1 88 ? 10.052 -6.481 -2.019 1.00 72.06 88 ARG A O 1
ATOM 721 N N . SER A 1 89 ? 9.420 -7.629 -0.200 1.00 78.88 89 SER A N 1
ATOM 722 C CA . SER A 1 89 ? 10.292 -8.786 -0.412 1.00 78.88 89 SER A CA 1
ATOM 723 C C . SER A 1 89 ? 9.950 -9.520 -1.709 1.00 78.88 89 SER A C 1
ATOM 725 O O . SER A 1 89 ? 10.852 -9.851 -2.466 1.00 78.88 89 SER A O 1
ATOM 727 N N . ALA A 1 90 ? 8.663 -9.724 -2.007 1.00 81.12 90 ALA A N 1
ATOM 728 C CA . ALA A 1 90 ? 8.234 -10.350 -3.256 1.00 81.12 90 ALA A CA 1
ATOM 729 C C . ALA A 1 90 ? 8.566 -9.486 -4.486 1.00 81.12 90 ALA A C 1
ATOM 731 O O . ALA A 1 90 ? 9.016 -10.018 -5.497 1.00 81.12 90 ALA A O 1
ATOM 732 N N . LEU A 1 91 ? 8.401 -8.162 -4.395 1.00 81.94 91 LEU A N 1
ATOM 733 C CA . LEU A 1 91 ? 8.763 -7.231 -5.464 1.00 81.94 91 LEU A CA 1
ATOM 734 C C . LEU A 1 91 ? 10.278 -7.198 -5.689 1.00 81.94 91 LEU A C 1
ATOM 736 O O . LEU A 1 91 ? 10.723 -7.236 -6.831 1.00 81.94 91 LEU A O 1
ATOM 740 N N . ALA A 1 92 ? 11.063 -7.158 -4.612 1.00 83.06 92 ALA A N 1
ATOM 741 C CA . ALA A 1 92 ? 12.518 -7.199 -4.686 1.00 83.06 92 ALA A CA 1
ATOM 742 C C . ALA A 1 92 ? 13.012 -8.498 -5.340 1.00 83.06 92 ALA A C 1
ATOM 744 O O . ALA A 1 92 ? 13.848 -8.453 -6.241 1.00 83.06 92 ALA A O 1
ATOM 745 N N . GLU A 1 93 ? 12.444 -9.641 -4.945 1.00 82.31 93 GLU A N 1
ATOM 746 C CA . GLU A 1 93 ? 12.747 -10.938 -5.552 1.00 82.31 93 GLU A CA 1
ATOM 747 C C . GLU A 1 93 ? 12.362 -10.959 -7.035 1.00 82.31 93 GLU A C 1
ATOM 749 O O . GLU A 1 93 ? 13.162 -11.336 -7.886 1.00 82.31 93 GLU A O 1
ATOM 754 N N . ALA A 1 94 ? 11.164 -10.487 -7.378 1.00 81.56 94 ALA A N 1
ATOM 755 C CA . ALA A 1 94 ? 10.709 -10.442 -8.761 1.00 81.56 94 ALA A CA 1
ATOM 756 C C . ALA A 1 94 ? 11.584 -9.521 -9.635 1.00 81.56 94 ALA A C 1
ATOM 758 O O . ALA A 1 94 ? 11.943 -9.898 -10.750 1.00 81.56 94 ALA A O 1
ATOM 759 N N . ALA A 1 95 ? 12.002 -8.359 -9.119 1.00 83.12 95 ALA A N 1
ATOM 760 C CA . ALA A 1 95 ? 12.944 -7.466 -9.795 1.00 83.12 95 ALA A CA 1
ATOM 761 C C . ALA A 1 95 ? 14.327 -8.117 -9.981 1.00 83.12 95 ALA A C 1
ATOM 763 O O . ALA A 1 95 ? 14.952 -7.952 -11.029 1.00 83.12 95 ALA A O 1
ATOM 764 N N . TYR A 1 96 ? 14.788 -8.902 -9.003 1.00 85.75 96 TYR A N 1
ATOM 765 C CA . TYR A 1 96 ? 16.038 -9.654 -9.102 1.00 85.75 96 TYR A CA 1
ATOM 766 C C . TYR A 1 96 ? 15.971 -10.746 -10.179 1.00 85.75 96 TYR A C 1
ATOM 768 O O . TYR A 1 96 ? 16.855 -10.828 -11.034 1.00 85.75 96 TYR A O 1
ATOM 776 N N . GLN A 1 97 ? 14.902 -11.547 -10.185 1.00 83.88 97 GLN A N 1
ATOM 777 C CA . GLN A 1 97 ? 14.669 -12.585 -11.195 1.00 83.88 97 GLN A CA 1
ATOM 778 C C . GLN A 1 97 ? 14.563 -11.985 -12.601 1.00 83.88 97 GLN A C 1
ATOM 780 O O . GLN A 1 97 ? 15.146 -12.506 -13.555 1.00 83.88 97 GLN A O 1
ATOM 785 N N . LEU A 1 98 ? 13.881 -10.845 -12.724 1.00 81.12 98 LEU A N 1
ATOM 786 C CA . LEU A 1 98 ? 13.789 -10.100 -13.972 1.00 81.12 98 LEU A CA 1
ATOM 787 C C . LEU A 1 98 ? 15.171 -9.640 -14.455 1.00 81.12 98 LEU A C 1
ATOM 789 O O . LEU A 1 98 ? 15.534 -9.868 -15.610 1.00 81.12 98 LEU A O 1
ATOM 793 N N . ALA A 1 99 ? 15.977 -9.060 -13.566 1.00 85.12 99 ALA A N 1
ATOM 794 C CA . ALA A 1 99 ? 17.329 -8.635 -13.900 1.00 85.12 99 ALA A CA 1
ATOM 795 C C . ALA A 1 99 ? 18.213 -9.801 -14.377 1.00 85.12 99 ALA A C 1
ATOM 797 O O . ALA A 1 99 ? 18.960 -9.668 -15.355 1.00 85.12 99 ALA A O 1
ATOM 798 N N . ALA A 1 100 ? 18.113 -10.953 -13.707 1.00 84.44 100 ALA A N 1
ATOM 799 C CA . ALA A 1 100 ? 18.830 -12.167 -14.080 1.00 84.44 100 ALA A CA 1
ATOM 800 C C . ALA A 1 100 ? 18.413 -12.657 -15.475 1.00 84.44 100 ALA A C 1
ATOM 802 O O . ALA A 1 100 ? 19.274 -12.966 -16.302 1.00 84.44 100 ALA A O 1
ATOM 803 N N . ARG A 1 101 ? 17.107 -12.656 -15.763 1.00 82.06 101 ARG A N 1
ATOM 804 C CA . ARG A 1 101 ? 16.553 -13.055 -17.060 1.00 82.06 101 ARG A CA 1
ATOM 805 C C . ARG A 1 101 ? 17.010 -12.140 -18.196 1.00 82.06 101 ARG A C 1
ATOM 807 O O . ARG A 1 101 ? 17.557 -12.640 -19.176 1.00 82.06 101 ARG A O 1
ATOM 814 N N . ILE A 1 102 ? 16.882 -10.819 -18.033 1.00 79.00 102 ILE A N 1
ATOM 815 C CA . ILE A 1 102 ? 17.369 -9.829 -19.011 1.00 79.00 102 ILE A CA 1
ATOM 816 C C . ILE A 1 102 ? 18.849 -10.072 -19.302 1.00 79.00 102 ILE A C 1
ATOM 818 O O . ILE A 1 102 ? 19.252 -10.156 -20.461 1.00 79.00 102 ILE A O 1
ATOM 822 N N . THR A 1 103 ? 19.659 -10.236 -18.255 1.00 84.69 103 THR A N 1
ATOM 823 C CA . THR A 1 103 ? 21.104 -10.434 -18.409 1.00 84.69 103 THR A CA 1
ATOM 824 C C . THR A 1 103 ? 21.426 -11.748 -19.126 1.00 84.69 103 THR A C 1
ATOM 826 O O . THR A 1 103 ? 22.323 -11.792 -19.969 1.00 84.69 103 THR A O 1
ATOM 829 N N . ALA A 1 104 ? 20.682 -12.819 -18.847 1.00 81.62 104 ALA A N 1
ATOM 830 C CA . ALA A 1 104 ? 20.867 -14.112 -19.497 1.00 81.62 104 ALA A CA 1
ATOM 831 C C . ALA A 1 104 ? 20.515 -14.083 -20.995 1.00 81.62 104 ALA A C 1
ATOM 833 O O . ALA A 1 104 ? 21.292 -14.613 -21.801 1.00 81.62 104 ALA A O 1
ATOM 834 N N . GLU A 1 105 ? 19.388 -13.456 -21.348 1.00 80.94 105 GLU A N 1
ATOM 835 C CA . GLU A 1 105 ? 18.835 -13.404 -22.709 1.00 80.94 105 GLU A CA 1
ATOM 836 C C . GLU A 1 105 ? 19.576 -12.397 -23.601 1.00 80.94 105 GLU A C 1
ATOM 838 O O . GLU A 1 105 ? 19.940 -12.707 -24.735 1.00 80.94 105 GLU A O 1
ATOM 843 N N . THR A 1 106 ? 19.872 -11.206 -23.077 1.00 77.81 106 THR A N 1
ATOM 844 C CA . THR A 1 106 ? 20.432 -10.095 -23.868 1.00 77.81 106 THR A CA 1
ATOM 845 C C . THR A 1 106 ? 21.951 -9.975 -23.765 1.00 77.81 106 THR A C 1
ATOM 847 O O . THR A 1 106 ? 22.566 -9.287 -24.576 1.00 77.81 106 THR A O 1
ATOM 850 N N . LYS A 1 107 ? 22.568 -10.634 -22.770 1.00 82.19 107 LYS A N 1
ATOM 851 C CA . LYS A 1 107 ? 23.972 -10.433 -22.355 1.00 82.19 107 LYS A CA 1
ATOM 852 C C . LYS A 1 107 ? 24.292 -9.006 -21.886 1.00 82.19 107 LYS A C 1
ATOM 854 O O . LYS A 1 107 ? 25.462 -8.679 -21.704 1.00 82.19 107 LYS A O 1
ATOM 859 N N . VAL A 1 108 ? 23.276 -8.178 -21.640 1.00 81.62 108 VAL A N 1
ATOM 860 C CA . VAL A 1 108 ? 23.408 -6.825 -21.091 1.00 81.62 108 VAL A CA 1
ATOM 861 C C . VAL A 1 108 ? 23.068 -6.842 -19.606 1.00 81.62 108 VAL A C 1
ATOM 863 O O . VAL A 1 108 ? 22.057 -7.406 -19.200 1.00 81.62 108 VAL A O 1
ATOM 866 N N . ALA A 1 109 ? 23.902 -6.213 -18.780 1.00 83.62 109 ALA A N 1
ATOM 867 C CA . ALA A 1 109 ? 23.651 -6.132 -17.346 1.00 83.62 109 ALA A CA 1
ATOM 868 C C . ALA A 1 109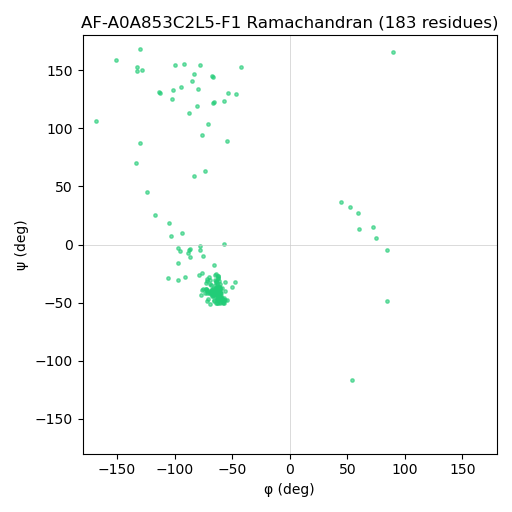 ? 22.408 -5.274 -17.048 1.00 83.62 109 ALA A C 1
ATOM 870 O O . ALA A 1 109 ? 22.370 -4.088 -17.372 1.00 83.62 109 ALA A O 1
ATOM 871 N N . ALA A 1 110 ? 21.419 -5.863 -16.375 1.00 84.50 110 ALA A N 1
ATOM 872 C CA . ALA A 1 110 ? 20.187 -5.189 -15.964 1.00 84.50 110 ALA A CA 1
ATOM 873 C C . ALA A 1 110 ? 20.356 -4.397 -14.654 1.00 84.50 110 ALA A C 1
ATOM 875 O O . ALA A 1 110 ? 19.701 -4.670 -13.644 1.00 84.50 110 ALA A O 1
ATOM 876 N N . THR A 1 111 ? 21.288 -3.442 -14.646 1.00 87.38 111 THR A N 1
ATOM 877 C CA . THR A 1 111 ? 21.706 -2.717 -13.435 1.00 87.38 111 THR A CA 1
ATOM 878 C C . THR A 1 111 ? 20.582 -1.946 -12.757 1.00 87.38 111 THR A C 1
ATOM 880 O O . THR A 1 111 ? 20.564 -1.887 -11.530 1.00 87.38 111 THR A O 1
ATOM 883 N N . ASP A 1 112 ? 19.625 -1.408 -13.514 1.00 86.38 112 ASP A N 1
ATOM 884 C CA . ASP A 1 112 ? 18.532 -0.626 -12.926 1.00 86.38 112 ASP A CA 1
ATOM 885 C C . ASP A 1 112 ? 17.546 -1.527 -12.168 1.00 86.38 112 ASP A C 1
ATOM 887 O O . ASP A 1 112 ? 17.142 -1.212 -11.052 1.00 86.38 112 ASP A O 1
ATOM 891 N N . TYR A 1 113 ? 17.238 -2.711 -12.703 1.00 84.25 113 TYR A N 1
ATOM 892 C CA . TYR A 1 113 ? 16.390 -3.699 -12.025 1.00 84.25 113 TYR A CA 1
ATOM 893 C C . TYR A 1 113 ? 17.075 -4.305 -10.793 1.00 84.25 113 TYR A C 1
ATOM 895 O O . TYR A 1 113 ? 16.430 -4.537 -9.770 1.00 84.25 113 TYR A O 1
ATOM 903 N N . LEU A 1 114 ? 18.401 -4.488 -10.836 1.00 87.50 114 LEU A N 1
ATOM 904 C CA . LEU A 1 114 ? 19.176 -4.845 -9.642 1.00 87.50 114 LEU A CA 1
ATOM 905 C C . LEU A 1 114 ? 19.153 -3.734 -8.584 1.00 87.50 114 LEU A C 1
ATOM 907 O O . LEU A 1 114 ? 19.152 -4.040 -7.392 1.00 87.50 114 LEU A O 1
ATOM 911 N N . ALA A 1 115 ? 19.137 -2.463 -8.995 1.00 88.00 115 ALA A N 1
ATOM 912 C CA . ALA A 1 115 ? 19.003 -1.339 -8.073 1.00 88.00 115 ALA A CA 1
ATOM 913 C C . ALA A 1 115 ? 17.616 -1.323 -7.412 1.00 88.00 115 ALA A C 1
ATOM 915 O O . ALA A 1 115 ? 17.539 -1.162 -6.196 1.00 88.00 115 ALA A O 1
ATOM 916 N N . VAL A 1 116 ? 16.547 -1.598 -8.171 1.00 85.94 116 VAL A N 1
ATOM 917 C CA . VAL A 1 116 ? 15.185 -1.782 -7.633 1.00 85.94 116 VAL A CA 1
ATOM 918 C C . VAL A 1 116 ? 15.149 -2.905 -6.594 1.00 85.94 116 VAL A C 1
ATOM 920 O O . VAL A 1 116 ? 14.649 -2.703 -5.490 1.00 85.94 116 VAL A O 1
ATOM 923 N N . ALA A 1 117 ? 15.736 -4.065 -6.901 1.00 87.19 117 ALA A N 1
ATOM 924 C CA . ALA A 1 117 ? 15.763 -5.212 -5.990 1.00 87.19 117 ALA A CA 1
ATOM 925 C C . ALA A 1 117 ? 16.516 -4.941 -4.673 1.00 87.19 117 ALA A C 1
ATOM 927 O O . ALA A 1 117 ? 16.217 -5.546 -3.646 1.00 87.19 117 ALA A O 1
ATOM 928 N N . ARG A 1 118 ? 17.506 -4.042 -4.696 1.00 88.19 118 ARG A N 1
ATOM 929 C CA . ARG A 1 118 ? 18.339 -3.691 -3.533 1.00 88.19 118 ARG A CA 1
ATOM 930 C C . ARG A 1 118 ? 17.848 -2.453 -2.784 1.00 88.19 118 ARG A C 1
ATOM 932 O O . ARG A 1 118 ? 18.432 -2.105 -1.758 1.00 88.19 118 ARG A O 1
ATOM 939 N N . ALA A 1 119 ? 16.833 -1.765 -3.297 1.00 85.69 119 ALA A N 1
ATOM 940 C CA . ALA A 1 119 ? 16.334 -0.541 -2.697 1.00 85.69 119 ALA A CA 1
ATOM 941 C C . ALA A 1 119 ? 15.672 -0.818 -1.340 1.00 85.69 119 ALA A C 1
ATOM 943 O O . ALA A 1 119 ? 14.995 -1.826 -1.145 1.00 85.69 119 ALA A O 1
ATOM 944 N N . SER A 1 120 ? 15.817 0.126 -0.408 1.00 79.69 120 SER A N 1
ATOM 945 C CA . SER A 1 120 ? 15.055 0.128 0.849 1.00 79.69 120 SER A CA 1
ATOM 946 C C . SER A 1 120 ? 13.548 0.288 0.613 1.00 79.69 120 SER A C 1
ATOM 948 O O . SER A 1 120 ? 12.741 -0.175 1.421 1.00 79.69 120 SER A O 1
ATOM 950 N N . ASP A 1 121 ? 13.180 0.906 -0.513 1.00 81.94 121 ASP A N 1
ATOM 951 C CA . ASP A 1 121 ? 11.821 1.000 -1.037 1.00 81.94 121 ASP A CA 1
ATOM 952 C C . ASP A 1 121 ? 11.786 0.576 -2.522 1.00 81.94 121 ASP A C 1
ATOM 954 O O . ASP A 1 121 ? 11.929 1.415 -3.420 1.00 81.94 121 ASP A O 1
ATOM 958 N N . PRO A 1 122 ? 11.616 -0.732 -2.799 1.00 82.88 122 PRO A N 1
ATOM 959 C CA . PRO A 1 122 ? 11.554 -1.260 -4.162 1.00 82.88 122 PRO A CA 1
ATOM 960 C C . PRO A 1 122 ? 10.368 -0.721 -4.968 1.00 82.88 122 PRO A C 1
ATOM 962 O O . PRO A 1 122 ? 10.443 -0.634 -6.191 1.00 82.88 122 PRO A O 1
ATOM 965 N N . GLU A 1 123 ? 9.273 -0.342 -4.303 1.00 80.50 123 GLU A N 1
ATOM 966 C CA . GLU A 1 123 ? 8.073 0.154 -4.976 1.00 80.50 123 GLU A CA 1
ATOM 967 C C . GLU A 1 123 ? 8.325 1.543 -5.564 1.00 80.50 123 GLU A C 1
ATOM 969 O O . GLU A 1 123 ? 8.034 1.794 -6.736 1.00 80.50 123 GLU A O 1
ATOM 974 N N . ASN A 1 124 ? 8.924 2.432 -4.768 1.00 81.00 124 ASN A N 1
ATOM 975 C CA . ASN A 1 124 ? 9.300 3.750 -5.254 1.00 81.00 124 ASN A CA 1
ATOM 976 C C . ASN A 1 124 ? 10.431 3.682 -6.287 1.00 81.00 124 ASN A C 1
ATOM 978 O O . ASN A 1 124 ? 10.367 4.370 -7.300 1.00 81.00 124 ASN A O 1
ATOM 982 N N . ALA A 1 125 ? 11.430 2.818 -6.081 1.00 84.00 125 ALA A N 1
ATOM 983 C CA . ALA A 1 125 ? 12.517 2.640 -7.044 1.00 84.00 125 ALA A CA 1
ATOM 984 C C . ALA A 1 125 ? 12.008 2.164 -8.415 1.00 84.00 125 ALA A C 1
ATOM 986 O O 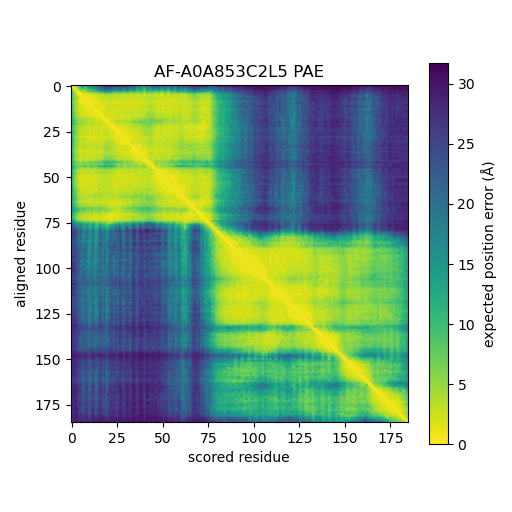. ALA A 1 125 ? 12.450 2.670 -9.445 1.00 84.00 125 ALA A O 1
ATOM 987 N N . LEU A 1 126 ? 11.054 1.226 -8.439 1.00 81.19 126 LEU A N 1
ATOM 988 C CA . LEU A 1 126 ? 10.440 0.774 -9.684 1.00 81.19 126 LEU A CA 1
ATOM 989 C C . LEU A 1 126 ? 9.620 1.887 -10.343 1.00 81.19 126 LEU A C 1
ATOM 991 O O . LEU A 1 126 ? 9.699 2.059 -11.554 1.00 81.19 126 LEU A O 1
ATOM 995 N N . ARG A 1 127 ? 8.874 2.679 -9.564 1.00 79.69 127 ARG A N 1
ATOM 996 C CA . ARG A 1 127 ? 8.143 3.843 -10.088 1.00 79.69 127 ARG A CA 1
ATOM 997 C C . ARG A 1 127 ? 9.082 4.835 -10.775 1.00 79.69 127 ARG A C 1
ATOM 999 O O . ARG A 1 127 ? 8.812 5.221 -11.907 1.00 79.69 127 ARG A O 1
ATOM 1006 N N . GLU A 1 128 ? 10.177 5.2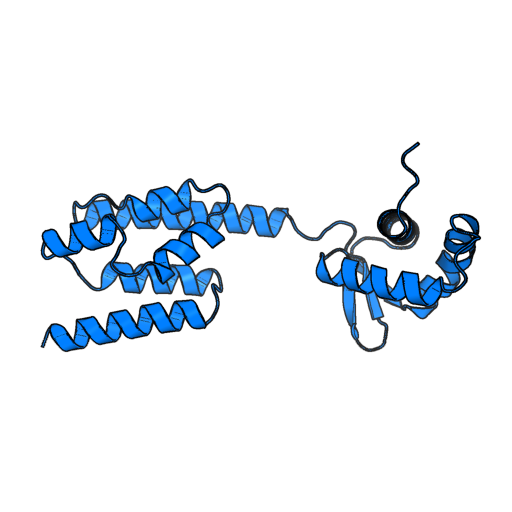08 -10.120 1.00 82.44 128 GLU A N 1
ATOM 1007 C CA . GLU A 1 128 ? 11.190 6.110 -10.684 1.00 82.44 128 GLU A CA 1
ATOM 1008 C C . GLU A 1 128 ? 11.818 5.534 -11.957 1.00 82.44 128 GLU A C 1
ATOM 1010 O O . GLU A 1 128 ? 11.971 6.247 -12.943 1.00 82.44 128 GLU A O 1
ATOM 1015 N N . LEU A 1 129 ? 12.121 4.231 -11.976 1.00 80.31 129 LEU A N 1
ATOM 1016 C CA . LEU A 1 129 ? 12.654 3.564 -13.164 1.00 80.31 129 LEU A CA 1
ATOM 1017 C C . LEU A 1 129 ? 11.678 3.639 -14.347 1.00 80.31 129 LEU A C 1
ATOM 1019 O O . LEU A 1 129 ? 12.075 3.973 -15.461 1.00 80.31 129 LEU A O 1
ATOM 1023 N N . VAL A 1 130 ? 10.398 3.354 -14.107 1.00 74.69 130 VAL A N 1
ATOM 1024 C CA . VAL A 1 130 ? 9.375 3.370 -15.160 1.00 74.69 130 VAL A CA 1
ATOM 1025 C C . VAL A 1 130 ? 9.124 4.794 -15.655 1.00 74.69 130 VAL A C 1
ATOM 1027 O O . VAL A 1 130 ? 9.007 4.985 -16.864 1.00 74.69 130 VAL A O 1
ATOM 1030 N N . LEU A 1 131 ? 9.060 5.786 -14.760 1.00 74.25 131 LEU A N 1
ATOM 1031 C CA . LEU A 1 131 ? 8.882 7.199 -15.121 1.00 74.25 131 LEU A CA 1
ATOM 1032 C C . LEU A 1 131 ? 10.116 7.785 -15.817 1.00 74.25 131 LEU A C 1
ATOM 1034 O O . LEU A 1 131 ? 9.979 8.608 -16.718 1.00 74.25 131 LEU A O 1
ATOM 1038 N N . GLY A 1 132 ? 11.314 7.340 -15.431 1.00 72.44 132 GLY A N 1
ATOM 1039 C CA . GLY A 1 132 ? 12.577 7.724 -16.061 1.00 72.44 132 GLY A CA 1
ATOM 1040 C C . GLY A 1 132 ? 12.714 7.225 -17.502 1.00 72.44 132 GLY A C 1
ATOM 1041 O O . GLY A 1 132 ? 13.531 7.750 -18.262 1.00 72.44 132 GLY A O 1
ATOM 1042 N N . GLY A 1 133 ? 11.905 6.239 -17.898 1.00 70.25 133 GLY A N 1
ATOM 1043 C CA . GLY A 1 133 ? 11.775 5.784 -19.275 1.00 70.25 133 GLY A CA 1
ATOM 1044 C C . GLY A 1 133 ? 13.108 5.406 -19.919 1.00 70.25 133 GLY A C 1
ATOM 1045 O O . GLY A 1 133 ? 13.801 4.489 -19.480 1.00 70.25 133 GLY A O 1
ATOM 1046 N N . HIS A 1 134 ? 13.477 6.141 -20.969 1.00 63.16 134 HIS A N 1
ATOM 1047 C CA . HIS A 1 134 ? 14.655 5.888 -21.809 1.00 63.16 134 HIS A CA 1
ATOM 1048 C C . HIS A 1 134 ? 15.992 6.336 -21.196 1.00 63.16 134 HIS A C 1
ATOM 1050 O O . HIS A 1 134 ? 17.042 6.175 -21.820 1.00 63.16 134 HIS A O 1
ATOM 1056 N N . ALA A 1 135 ? 15.979 6.919 -19.995 1.00 68.31 135 ALA A N 1
ATOM 1057 C CA . ALA A 1 135 ? 17.184 7.447 -19.358 1.00 68.31 135 ALA A CA 1
ATOM 1058 C C . ALA A 1 135 ? 17.966 6.399 -18.540 1.00 68.31 135 ALA A C 1
ATOM 1060 O O . ALA A 1 135 ? 19.093 6.669 -18.121 1.00 68.31 135 ALA A O 1
ATOM 1061 N N . GLY A 1 136 ? 17.392 5.213 -18.309 1.00 74.06 136 GLY A N 1
ATOM 1062 C CA . GLY A 1 136 ? 18.021 4.149 -17.522 1.00 74.06 136 GLY A CA 1
ATOM 1063 C C . GLY A 1 136 ? 19.268 3.559 -18.189 1.00 74.06 136 GLY A C 1
ATOM 1064 O O . GLY A 1 136 ? 19.329 3.394 -19.411 1.00 74.06 136 GLY A O 1
ATOM 1065 N N . ALA A 1 137 ? 20.271 3.189 -17.389 1.00 79.88 137 ALA A N 1
ATOM 1066 C CA . ALA A 1 137 ? 21.523 2.621 -17.893 1.00 79.88 137 ALA A CA 1
ATOM 1067 C C . ALA A 1 137 ? 21.302 1.293 -18.641 1.00 79.88 137 ALA A C 1
ATOM 1069 O O . ALA A 1 137 ? 21.935 1.042 -19.667 1.00 79.88 137 ALA A O 1
ATOM 1070 N N . THR A 1 138 ? 20.366 0.475 -18.158 1.00 78.06 138 THR A N 1
ATOM 1071 C CA . THR A 1 138 ? 19.944 -0.795 -18.765 1.00 78.06 138 THR A CA 1
ATOM 1072 C C . THR A 1 138 ? 19.321 -0.548 -20.132 1.00 78.06 138 THR A C 1
ATOM 1074 O O . THR A 1 138 ? 19.697 -1.195 -21.108 1.00 78.06 138 THR A O 1
ATOM 1077 N N . PHE A 1 139 ? 18.414 0.431 -20.220 1.00 75.75 139 PHE A N 1
ATOM 1078 C CA . PHE A 1 139 ? 17.756 0.810 -21.469 1.00 75.75 139 PHE A CA 1
ATOM 1079 C C . PHE A 1 139 ? 18.780 1.278 -22.510 1.00 75.75 139 PHE A C 1
ATOM 1081 O O . PHE A 1 139 ? 18.829 0.760 -23.625 1.00 75.75 139 PHE A O 1
ATOM 1088 N N . LEU A 1 140 ? 19.664 2.204 -22.129 1.00 76.88 140 LEU A N 1
ATOM 1089 C CA . LEU A 1 140 ? 20.703 2.721 -23.020 1.00 76.88 140 LEU A CA 1
ATOM 1090 C C . LEU A 1 140 ? 21.666 1.623 -23.486 1.00 76.88 140 LEU A C 1
ATOM 1092 O O . LEU A 1 140 ? 22.107 1.640 -24.636 1.00 76.88 140 LEU A O 1
ATOM 1096 N N . ALA A 1 141 ? 22.002 0.671 -22.615 1.00 77.31 141 ALA A N 1
ATOM 1097 C CA . ALA A 1 141 ? 22.877 -0.440 -22.962 1.00 77.31 141 ALA A CA 1
ATOM 1098 C C . ALA A 1 141 ? 22.221 -1.407 -23.962 1.00 77.31 141 ALA A C 1
ATOM 1100 O O . ALA A 1 141 ? 22.881 -1.845 -24.904 1.00 77.31 141 ALA A O 1
ATOM 1101 N N . LEU A 1 142 ? 20.924 -1.683 -23.814 1.00 73.81 142 LEU A N 1
ATOM 1102 C CA . LEU A 1 142 ? 20.165 -2.502 -24.765 1.00 73.81 142 LEU A CA 1
ATOM 1103 C C . LEU A 1 142 ? 19.999 -1.818 -26.115 1.00 73.81 142 LEU A C 1
ATOM 1105 O O . LEU A 1 142 ? 20.154 -2.472 -27.147 1.00 73.81 142 LEU A O 1
ATOM 1109 N N . ASN A 1 143 ? 19.771 -0.502 -26.106 1.00 74.88 143 ASN A N 1
ATOM 1110 C CA . ASN A 1 143 ? 19.676 0.293 -27.326 1.00 74.88 143 ASN A CA 1
ATOM 1111 C C . ASN A 1 143 ? 20.983 0.220 -28.120 1.00 74.88 143 ASN A C 1
ATOM 1113 O O . ASN A 1 143 ? 20.996 -0.129 -29.296 1.00 74.88 143 ASN A O 1
ATOM 1117 N N . ARG A 1 144 ? 22.118 0.451 -27.444 1.00 76.31 144 ARG A N 1
ATOM 1118 C CA . ARG A 1 144 ? 23.449 0.346 -28.065 1.00 76.31 144 ARG A CA 1
ATOM 1119 C C . ARG A 1 144 ? 23.754 -1.053 -28.589 1.00 76.31 144 ARG A C 1
ATOM 1121 O O . ARG A 1 144 ? 24.491 -1.183 -29.558 1.00 76.31 144 ARG A O 1
ATOM 1128 N N . ALA A 1 145 ? 23.223 -2.088 -27.944 1.00 73.38 145 ALA A N 1
ATOM 1129 C CA . ALA A 1 145 ? 23.412 -3.467 -28.370 1.00 73.38 145 ALA A CA 1
ATOM 1130 C C . ALA A 1 145 ? 22.521 -3.863 -29.565 1.00 73.38 145 ALA A C 1
ATOM 1132 O O . ALA A 1 145 ? 22.641 -4.992 -30.040 1.00 73.38 145 ALA A O 1
ATOM 1133 N N . GLY A 1 146 ? 21.615 -2.988 -30.032 1.00 68.81 146 GLY A N 1
ATOM 1134 C CA . GLY A 1 146 ? 20.599 -3.346 -31.030 1.00 68.81 146 GLY A CA 1
ATOM 1135 C C . GLY A 1 146 ? 19.689 -4.478 -30.540 1.00 68.81 146 GLY A C 1
ATOM 1136 O O . GLY A 1 146 ? 19.212 -5.292 -31.322 1.00 68.81 146 GLY A O 1
ATOM 1137 N N . ARG A 1 147 ? 19.538 -4.585 -29.216 1.00 65.75 147 ARG A N 1
ATOM 1138 C CA . ARG A 1 147 ? 18.768 -5.611 -28.499 1.00 65.75 147 ARG A CA 1
ATOM 1139 C C . ARG A 1 147 ? 17.617 -4.972 -27.738 1.00 65.75 147 ARG A C 1
ATOM 1141 O O . ARG A 1 147 ? 17.192 -5.505 -26.715 1.00 65.75 147 ARG A O 1
ATOM 1148 N N . LEU A 1 148 ? 17.157 -3.811 -28.202 1.00 62.91 148 LEU A N 1
ATOM 1149 C CA . LEU A 1 148 ? 15.973 -3.144 -27.680 1.00 62.91 148 LEU A CA 1
ATOM 1150 C C . LEU A 1 148 ? 14.743 -3.913 -28.158 1.00 62.91 148 LEU A C 1
ATOM 1152 O O . LEU A 1 148 ? 13.962 -3.462 -28.980 1.00 62.91 148 LEU A O 1
ATOM 1156 N N . ASP A 1 149 ? 14.664 -5.151 -27.700 1.00 58.59 149 ASP A N 1
ATOM 1157 C CA . ASP A 1 149 ? 13.543 -6.017 -27.937 1.00 58.59 149 ASP A CA 1
ATOM 1158 C C . ASP A 1 149 ? 12.517 -5.697 -26.850 1.00 58.59 149 ASP A C 1
ATOM 1160 O O . ASP A 1 149 ? 12.854 -5.454 -25.685 1.00 58.59 149 ASP A O 1
ATOM 1164 N N . LEU A 1 150 ? 11.254 -5.687 -27.244 1.00 55.75 150 LEU A N 1
ATOM 1165 C CA . LEU A 1 150 ? 10.059 -5.290 -26.493 1.00 55.75 150 LEU A CA 1
ATOM 1166 C C . LEU A 1 150 ? 9.853 -6.086 -25.181 1.00 55.75 150 LEU A C 1
ATOM 1168 O O . LEU A 1 150 ? 8.902 -5.868 -24.429 1.00 55.75 150 LEU A O 1
ATOM 1172 N N . SER A 1 151 ? 10.763 -7.013 -24.881 1.00 54.62 151 SER A N 1
ATOM 1173 C CA . SER A 1 151 ? 10.816 -7.872 -23.708 1.00 54.62 151 SER A CA 1
ATOM 1174 C C . SER A 1 151 ? 10.991 -7.098 -22.401 1.00 54.62 151 SER A C 1
ATOM 1176 O O . SER A 1 151 ? 10.375 -7.484 -21.415 1.00 54.62 151 SER A O 1
ATOM 1178 N N . ILE A 1 152 ? 11.724 -5.979 -22.357 1.00 57.97 152 ILE A N 1
ATOM 1179 C CA . ILE A 1 152 ? 11.867 -5.206 -21.105 1.00 57.97 152 ILE A CA 1
ATOM 1180 C C . ILE A 1 152 ? 10.589 -4.462 -20.730 1.00 57.97 152 ILE A C 1
ATOM 1182 O O . ILE A 1 152 ? 10.150 -4.562 -19.586 1.00 57.97 152 ILE A O 1
ATOM 1186 N N . GLU A 1 153 ? 9.984 -3.731 -21.665 1.00 63.62 153 GLU A N 1
ATOM 1187 C CA . GLU A 1 153 ? 8.734 -3.005 -21.402 1.00 63.62 153 GLU A CA 1
ATOM 1188 C C . GLU A 1 153 ? 7.611 -3.992 -21.072 1.00 63.62 153 GLU A C 1
ATOM 1190 O O . GLU A 1 153 ? 6.909 -3.827 -20.078 1.00 63.62 153 GLU A O 1
ATOM 1195 N N . ARG A 1 154 ? 7.524 -5.109 -21.804 1.00 63.19 154 ARG A N 1
ATOM 1196 C CA . ARG A 1 154 ? 6.554 -6.173 -21.522 1.00 63.19 154 ARG A CA 1
ATOM 1197 C C . ARG A 1 154 ? 6.738 -6.794 -20.137 1.00 63.19 154 ARG A C 1
ATOM 1199 O O . ARG A 1 154 ? 5.764 -6.959 -19.409 1.00 63.19 154 ARG A O 1
ATOM 1206 N N . LEU A 1 155 ? 7.974 -7.086 -19.737 1.00 64.88 155 LEU A N 1
ATOM 1207 C CA . LEU A 1 155 ? 8.269 -7.619 -18.404 1.00 64.88 155 LEU A CA 1
ATOM 1208 C C . LEU A 1 155 ? 8.045 -6.578 -17.294 1.00 64.88 155 LEU A C 1
ATOM 1210 O O . LEU A 1 155 ? 7.650 -6.929 -16.183 1.00 64.88 155 LEU A O 1
ATOM 1214 N N . THR A 1 156 ? 8.246 -5.296 -17.595 1.00 65.75 156 THR A N 1
ATOM 1215 C CA . THR A 1 156 ? 7.958 -4.182 -16.682 1.00 65.75 156 THR A CA 1
ATOM 1216 C C . THR A 1 156 ? 6.459 -4.010 -16.476 1.00 65.75 156 THR A C 1
ATOM 1218 O O . THR A 1 156 ? 6.022 -3.822 -15.344 1.00 65.75 156 THR A O 1
ATOM 1221 N N . ILE A 1 157 ? 5.664 -4.144 -17.541 1.00 65.81 157 ILE A N 1
ATOM 1222 C CA . ILE A 1 157 ? 4.195 -4.148 -17.504 1.00 65.81 157 ILE A CA 1
ATOM 1223 C C . ILE A 1 157 ? 3.679 -5.360 -16.720 1.00 65.81 157 ILE A C 1
ATOM 1225 O O . ILE A 1 157 ? 2.810 -5.200 -15.862 1.00 65.81 157 ILE A O 1
ATOM 1229 N N . GLU A 1 158 ? 4.225 -6.557 -16.956 1.00 67.31 158 GLU A N 1
ATOM 1230 C CA . GLU A 1 158 ? 3.868 -7.770 -16.204 1.00 67.31 158 GLU A CA 1
ATOM 1231 C C . GLU A 1 158 ? 4.135 -7.595 -14.702 1.00 67.31 158 GLU A C 1
ATOM 1233 O O . GLU A 1 158 ? 3.266 -7.883 -13.873 1.00 67.31 158 GLU A O 1
ATOM 1238 N N . LEU A 1 159 ? 5.304 -7.055 -14.346 1.00 66.81 159 LEU A N 1
ATOM 1239 C CA . LEU A 1 159 ? 5.661 -6.773 -12.960 1.00 66.81 159 LEU A CA 1
ATOM 1240 C C . LEU A 1 159 ? 4.757 -5.680 -12.363 1.00 66.81 159 LEU A C 1
ATOM 1242 O O . LEU A 1 159 ? 4.171 -5.865 -11.298 1.00 66.81 159 LEU A O 1
ATOM 1246 N N . ALA A 1 160 ? 4.574 -4.557 -13.057 1.00 66.06 160 ALA A N 1
ATOM 1247 C CA . ALA A 1 160 ? 3.740 -3.452 -12.591 1.00 66.06 160 ALA A CA 1
ATOM 1248 C C . ALA A 1 160 ? 2.271 -3.860 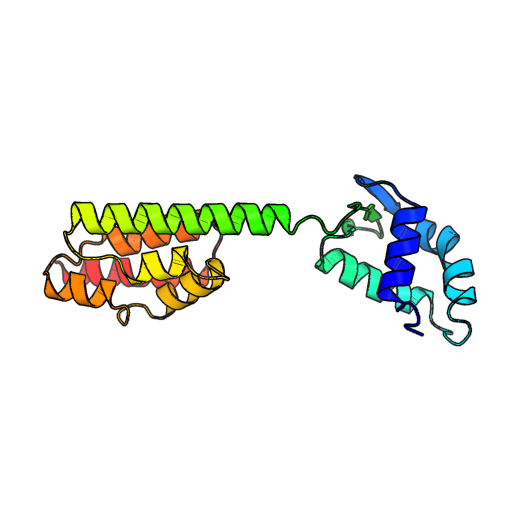-12.394 1.00 66.06 160 ALA A C 1
ATOM 1250 O O . ALA A 1 160 ? 1.654 -3.469 -11.397 1.00 66.06 160 ALA A O 1
ATOM 1251 N N . GLY A 1 161 ? 1.739 -4.703 -13.284 1.00 64.81 161 GLY A N 1
ATOM 1252 C CA . GLY A 1 161 ? 0.382 -5.238 -13.212 1.00 64.81 161 GLY A CA 1
ATOM 1253 C C . GLY A 1 161 ? 0.166 -6.158 -12.008 1.00 64.81 161 GLY A C 1
ATOM 1254 O O . GLY A 1 161 ? -0.835 -6.022 -11.304 1.00 64.81 161 GLY A O 1
ATOM 1255 N N . GLN A 1 162 ? 1.124 -7.043 -11.703 1.00 67.50 162 GLN A N 1
ATOM 1256 C CA . GLN A 1 162 ? 1.052 -7.932 -10.531 1.00 67.50 162 GLN A CA 1
ATOM 1257 C C . GLN A 1 162 ? 1.065 -7.174 -9.200 1.00 67.50 162 GLN A C 1
ATOM 1259 O O . GLN A 1 162 ? 0.449 -7.609 -8.223 1.00 67.50 162 GLN A O 1
ATOM 1264 N N . TYR A 1 163 ? 1.746 -6.029 -9.161 1.00 65.62 163 TYR A N 1
ATOM 1265 C CA . TYR A 1 163 ? 1.884 -5.213 -7.962 1.00 65.62 163 TYR A CA 1
ATOM 1266 C C . TYR A 1 163 ? 1.010 -3.960 -7.983 1.00 65.62 163 TYR A C 1
ATOM 1268 O O . TYR A 1 163 ? 1.265 -3.070 -7.178 1.00 65.62 163 TYR A O 1
ATOM 1276 N N . ALA A 1 164 ? -0.027 -3.890 -8.828 1.00 61.84 164 ALA A N 1
ATOM 1277 C CA . ALA A 1 164 ? -0.995 -2.787 -8.884 1.00 61.84 164 ALA A CA 1
ATOM 1278 C C . ALA A 1 164 ? -0.347 -1.388 -8.813 1.00 61.84 164 ALA A C 1
ATOM 1280 O O . ALA A 1 164 ? -0.877 -0.477 -8.168 1.00 61.84 164 ALA A O 1
ATOM 1281 N N . LEU A 1 165 ? 0.829 -1.232 -9.426 1.00 61.22 165 LEU A N 1
ATOM 1282 C CA . LEU A 1 165 ? 1.458 0.072 -9.585 1.00 61.22 165 LEU A CA 1
ATOM 1283 C C . LEU A 1 165 ? 0.540 0.856 -10.527 1.00 61.22 165 LEU A C 1
ATOM 1285 O O . LEU A 1 165 ? 0.182 0.334 -11.576 1.00 61.22 165 LEU A O 1
ATOM 1289 N N . GLY A 1 166 ? 0.061 2.019 -10.073 1.00 58.41 166 GLY A N 1
ATOM 1290 C CA . GLY A 1 166 ? -1.120 2.722 -10.600 1.00 58.41 166 GLY A CA 1
ATOM 1291 C C . GLY A 1 166 ? -1.266 2.756 -12.127 1.00 58.41 166 GLY A C 1
ATOM 1292 O O . GLY A 1 166 ? -0.280 2.712 -12.855 1.00 58.41 166 GLY A O 1
ATOM 1293 N N . ALA A 1 167 ? -2.513 2.866 -12.602 1.00 58.75 167 ALA A N 1
ATOM 1294 C CA . ALA A 1 167 ? -2.884 2.809 -14.024 1.00 58.75 167 ALA A CA 1
ATOM 1295 C C . ALA A 1 167 ? -2.017 3.701 -14.935 1.00 58.75 167 ALA A C 1
ATOM 1297 O O . ALA A 1 167 ? -1.715 3.323 -16.063 1.00 58.75 167 ALA A O 1
ATOM 1298 N N . ASP A 1 168 ? -1.553 4.829 -14.407 1.00 58.62 168 ASP A N 1
ATOM 1299 C CA . ASP A 1 168 ? -0.683 5.800 -15.071 1.00 58.62 168 ASP A CA 1
ATOM 1300 C C . ASP A 1 168 ? 0.668 5.189 -15.507 1.00 58.62 168 ASP A C 1
ATOM 1302 O O . ASP A 1 168 ? 1.166 5.477 -16.593 1.00 58.62 168 ASP A O 1
ATOM 1306 N N . LEU A 1 169 ? 1.244 4.291 -14.694 1.00 61.91 169 LEU A N 1
ATOM 1307 C CA . LEU A 1 169 ? 2.498 3.580 -14.991 1.00 61.91 169 LEU A CA 1
ATOM 1308 C C . LEU A 1 169 ? 2.309 2.515 -16.072 1.00 61.91 169 LEU A C 1
ATOM 1310 O O . LEU A 1 169 ? 3.177 2.345 -16.927 1.00 61.91 169 LEU A O 1
ATOM 1314 N N . LEU A 1 170 ? 1.172 1.818 -16.041 1.00 62.53 170 LEU A N 1
ATOM 1315 C CA . LEU A 1 170 ? 0.813 0.835 -17.061 1.00 62.53 170 LEU A CA 1
ATOM 1316 C C . LEU A 1 170 ? 0.548 1.511 -18.409 1.00 62.53 170 LEU A C 1
ATOM 1318 O O . LEU A 1 170 ? 1.012 1.005 -19.424 1.00 62.53 170 LEU A O 1
ATOM 1322 N N . SER A 1 171 ? -0.122 2.670 -18.412 1.00 65.00 171 SER A N 1
ATOM 1323 C CA . SER A 1 171 ? -0.328 3.473 -19.623 1.00 65.00 171 SER A CA 1
ATOM 1324 C C . SER A 1 171 ? 1.004 3.947 -20.196 1.00 65.00 171 SER A C 1
ATOM 1326 O O . SER A 1 171 ? 1.292 3.686 -21.354 1.00 65.00 171 SER A O 1
ATOM 1328 N N . ALA A 1 172 ? 1.874 4.544 -19.374 1.00 65.12 172 ALA A N 1
ATOM 1329 C CA . ALA A 1 172 ? 3.158 5.064 -19.844 1.00 65.12 172 ALA A CA 1
ATOM 1330 C C . ALA A 1 172 ? 4.098 3.976 -20.397 1.00 65.12 172 ALA A C 1
ATOM 1332 O O . ALA A 1 172 ? 4.917 4.249 -21.274 1.00 65.12 172 ALA A O 1
ATOM 1333 N N . ALA A 1 173 ? 4.040 2.754 -19.860 1.00 63.69 173 ALA A N 1
ATOM 1334 C CA . ALA A 1 173 ? 4.793 1.619 -20.392 1.00 63.69 173 ALA A CA 1
ATOM 1335 C C . ALA A 1 173 ? 4.153 1.056 -21.679 1.00 63.69 173 ALA A C 1
ATOM 1337 O O . ALA A 1 173 ? 4.864 0.749 -22.634 1.00 63.69 173 ALA A O 1
ATOM 1338 N N . ALA A 1 174 ? 2.819 0.985 -21.743 1.00 65.12 174 ALA A N 1
ATOM 1339 C CA . ALA A 1 174 ? 2.091 0.548 -22.935 1.00 65.12 174 ALA A CA 1
ATOM 1340 C C . ALA A 1 174 ? 2.260 1.515 -24.121 1.00 65.12 174 ALA A C 1
ATOM 1342 O O . ALA A 1 174 ? 2.504 1.069 -25.238 1.00 65.12 174 ALA A O 1
ATOM 1343 N N . ASP A 1 175 ? 2.208 2.825 -23.877 1.00 67.50 175 ASP A N 1
ATOM 1344 C CA . ASP A 1 175 ? 2.390 3.855 -24.908 1.00 67.50 175 ASP A CA 1
ATOM 1345 C C . ASP A 1 175 ? 3.802 3.794 -25.519 1.00 67.50 175 ASP A C 1
ATOM 1347 O O . ASP A 1 175 ? 3.978 3.963 -26.725 1.00 67.50 175 ASP A O 1
ATOM 1351 N N . ARG A 1 176 ? 4.821 3.482 -24.705 1.00 65.12 176 ARG A N 1
ATOM 1352 C CA . ARG A 1 176 ? 6.196 3.258 -25.183 1.00 65.12 176 ARG A CA 1
ATOM 1353 C C . ARG A 1 176 ? 6.325 1.995 -26.019 1.00 65.12 176 ARG A C 1
ATOM 1355 O O . ARG A 1 176 ? 6.998 2.025 -27.044 1.00 65.12 176 ARG A O 1
ATOM 1362 N N . LEU A 1 177 ? 5.693 0.904 -25.587 1.00 64.88 177 LEU A N 1
ATOM 1363 C CA . LEU A 1 177 ? 5.656 -0.342 -26.350 1.00 64.88 177 LEU A CA 1
ATOM 1364 C C . LEU A 1 177 ? 5.072 -0.094 -27.750 1.00 64.88 177 LEU A C 1
ATOM 1366 O O . LEU A 1 177 ? 5.698 -0.452 -28.743 1.00 64.88 177 LEU A O 1
ATOM 1370 N N . ALA A 1 178 ? 3.938 0.610 -27.814 1.00 66.31 178 ALA A N 1
ATOM 1371 C CA . ALA A 1 178 ? 3.275 0.962 -29.065 1.00 66.31 178 ALA A CA 1
ATOM 1372 C C . ALA A 1 178 ? 4.144 1.854 -29.973 1.00 66.31 178 ALA A C 1
ATOM 1374 O O . ALA A 1 178 ? 4.190 1.636 -31.182 1.00 66.31 178 ALA A O 1
ATOM 1375 N N . TYR A 1 179 ? 4.871 2.827 -29.407 1.00 66.69 179 TYR A N 1
ATOM 1376 C CA . TYR A 1 179 ? 5.804 3.665 -30.171 1.00 66.69 179 TYR A CA 1
ATOM 1377 C C . TYR A 1 179 ? 6.898 2.833 -30.861 1.00 66.69 179 TYR A C 1
ATOM 1379 O O . TYR A 1 179 ? 7.139 3.000 -32.056 1.00 66.69 179 TYR A O 1
ATOM 1387 N N . PHE A 1 180 ? 7.524 1.891 -30.152 1.00 62.12 180 PHE A N 1
ATOM 1388 C CA . PHE A 1 180 ? 8.590 1.069 -30.737 1.00 62.12 180 PHE A CA 1
ATOM 1389 C C . PHE A 1 180 ? 8.088 0.025 -31.734 1.00 62.12 180 PHE A C 1
ATOM 1391 O O . PHE A 1 180 ? 8.791 -0.263 -32.703 1.00 62.12 180 PHE A O 1
ATOM 1398 N N . GLU A 1 181 ? 6.887 -0.519 -31.528 1.00 63.25 181 GLU A N 1
ATOM 1399 C CA . GLU A 1 181 ? 6.235 -1.377 -32.524 1.00 63.25 181 GLU A CA 1
ATOM 1400 C C . GLU A 1 181 ? 6.011 -0.616 -33.840 1.00 63.25 181 GLU A C 1
ATOM 1402 O O . GLU A 1 181 ? 6.235 -1.182 -34.904 1.00 63.25 181 GLU A O 1
ATOM 1407 N N . SER A 1 182 ? 5.672 0.679 -33.775 1.00 64.75 182 SER A N 1
ATOM 1408 C CA . SER A 1 182 ? 5.454 1.514 -34.967 1.00 64.75 182 SER A CA 1
ATOM 1409 C C . SER A 1 182 ? 6.728 1.977 -35.691 1.00 64.75 182 SER A C 1
ATOM 1411 O O . SER A 1 182 ? 6.673 2.258 -36.881 1.00 64.75 182 SER A O 1
ATOM 1413 N N . GLU A 1 183 ? 7.873 2.052 -35.003 1.00 57.06 183 GLU A N 1
ATOM 1414 C CA . GLU A 1 183 ? 9.177 2.424 -35.596 1.00 57.06 183 GLU A CA 1
ATOM 1415 C C . GLU A 1 183 ? 9.946 1.211 -36.161 1.00 57.06 183 GLU A C 1
ATOM 1417 O O . GLU A 1 183 ? 11.005 1.375 -36.767 1.00 57.06 183 GLU A O 1
ATOM 1422 N N . SER A 1 184 ? 9.447 -0.010 -35.930 1.00 51.00 184 SER A N 1
ATOM 1423 C CA . SER A 1 184 ? 10.063 -1.265 -36.389 1.00 51.00 184 SER A CA 1
ATOM 1424 C C . SER A 1 184 ? 9.464 -1.811 -37.70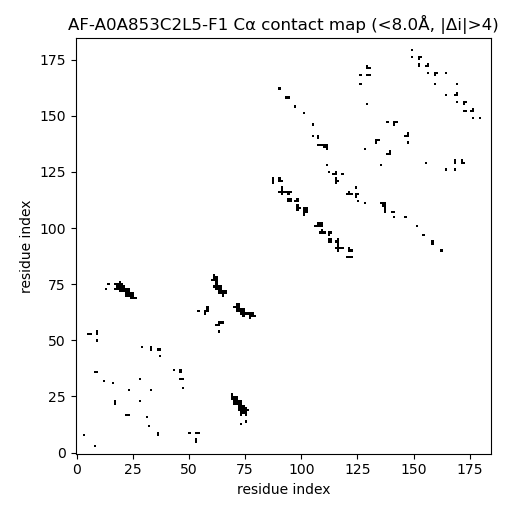1 1.00 51.00 184 SER A C 1
ATOM 1426 O O . SER A 1 184 ? 9.952 -2.832 -38.194 1.00 51.00 184 SER A O 1
ATOM 1428 N N . GLU A 1 185 ? 8.431 -1.155 -38.250 1.00 45.72 185 GLU A N 1
ATOM 1429 C CA . GLU A 1 185 ? 7.865 -1.377 -39.601 1.00 45.72 185 GLU A CA 1
ATOM 1430 C C . GLU A 1 185 ? 8.535 -0.490 -40.663 1.00 45.72 185 GLU A C 1
ATOM 1432 O O . GLU A 1 185 ? 8.758 -1.002 -41.787 1.00 45.72 185 GLU A O 1
#

InterPro domains:
  IPR036388 Winged helix-like DNA-binding domain superfamily [G3DSA:1.10.10.10] (2-74)
  IPR041368 Dam-replacing protein, HTH domain [PF17726] (21-73)

pLDDT: mean 76.59, std 12.08, range [31.53, 91.94]

Nearest PDB structures (foldseek):
  6az6-assembly1_B  TM=2.566E-01  e=4.791E-02  Streptococcus agalactiae
  4z31-assembly1_A  TM=3.439E-01  e=1.097E+00  Homo sapiens
  4qik-assembly3_B  TM=3.359E-01  e=1.152E+00  Homo sapiens
  4qi0-assembly2_B  TM=4.218E-01  e=3.439E+00  Mus musculus
  4z31-assembly1_B  TM=3.082E-01  e=1.273E+00  Homo sapiens

Solvent-accessible surface area (backbone atoms only — not comparable to full-atom values): 10278 Å² total; per-residue (Å²): 132,87,73,81,45,73,66,55,50,53,51,50,50,47,61,72,76,46,51,60,74,36,73,48,41,55,67,60,48,46,78,71,43,45,72,61,53,38,70,77,39,71,89,53,90,53,56,70,61,53,50,53,57,44,52,50,55,32,32,77,55,29,31,30,46,77,77,56,96,58,32,35,31,34,45,70,45,59,55,48,65,65,57,53,45,52,48,44,53,50,48,17,50,50,30,37,54,49,21,51,49,45,25,70,77,69,73,45,70,32,57,56,36,45,48,20,32,68,40,97,50,29,69,59,43,45,50,52,53,62,75,49,50,78,73,38,71,32,50,48,51,27,50,76,65,75,56,70,54,71,60,59,52,52,50,48,42,54,53,34,60,79,66,67,50,55,72,70,60,47,47,58,43,49,55,51,51,54,53,54,62,65,74,72,113

Mean predicted aligned error: 14.61 Å

Secondary structure (DSSP, 8-state):
--PPPHHHHHHHHHHHH--TTEEEEHHHHHHHHHHHHHHH-TT-S-HHHHHHHHHHHHHHTTSEEEEETTEEEE-SS-S-HHHHHHHHHHHHHHHHHHHHHHHHHHSS--HHHHHHHH-SSHHHHHHHHHHHGGGSHHHHHHHHTT---THHHHHHHHHHHHTT--HHHHHHHHHHHHHHHHH--

Radius of gyration: 24.25 Å; Cα contacts (8 Å, |Δi|>4): 177; chains: 1; bounding box: 47×34×72 Å

Organism: NCBI:txid1914755

Foldseek 3Di:
DPQQDLLRLLLVLCLVPDDAFDKDFLVRSCVRRVVVSCVSVVVDPPSSVSSVVSVVVCCVQQQWPDPDPRMIGGRNDSPDPPVVVVLLQVLLVLLVVLQVVCCVPQVQGPVQSPCLSPDPRSLVSLVCVLVCPCVDPRNVRCVVSVNNPLVVLVSSLVSCVVSCVDPVSNVSSVVVSVVVVVVVD